Protein AF-A0A954F6V6-F1 (afdb_monomer)

Mean predicted aligned error: 9.0 Å

Solvent-accessible surface area (backbone atoms only — not comparable to full-atom values): 14118 Å² total; per-residue (Å²): 134,84,83,88,76,77,70,72,53,68,58,58,51,49,53,52,51,51,50,52,52,50,47,54,52,52,49,25,56,48,43,37,49,52,52,54,49,50,52,52,50,49,34,66,72,67,71,42,60,64,62,52,41,53,52,45,53,65,73,31,50,98,48,24,81,58,56,56,74,49,42,70,15,41,53,59,52,40,53,49,50,57,48,44,72,79,30,61,69,61,39,54,52,51,53,51,50,54,50,50,51,52,51,52,50,51,52,51,52,50,52,52,49,51,51,51,52,52,51,50,64,54,49,50,50,53,56,52,52,51,51,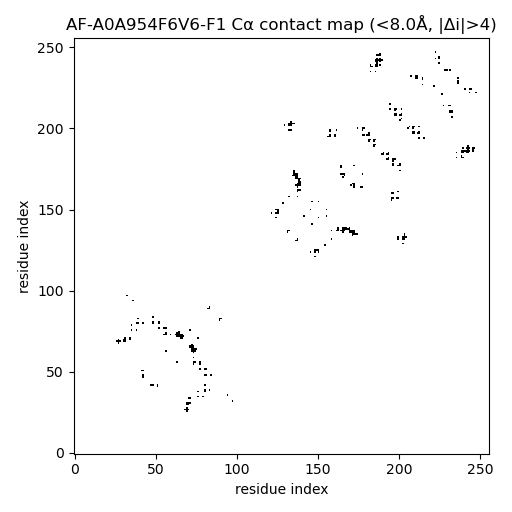28,54,37,64,28,41,28,50,72,74,74,51,70,74,72,58,70,52,73,54,53,70,70,57,55,54,46,48,60,57,44,38,78,69,33,34,92,86,37,47,64,44,60,66,68,59,51,51,49,52,27,45,52,24,23,40,70,47,38,57,72,60,23,51,49,38,32,50,49,38,33,55,47,70,40,85,62,22,59,60,43,45,54,60,65,69,75,51,84,85,61,90,54,86,70,76,71,56,82,80,43,52,74,90,53,40,62,33,42,51,49,1,52,53,49,53,50,52,52,52,59,56,74,74,107

pLDDT: mean 87.16, std 12.39, range [38.69, 97.75]

Foldseek 3Di:
DDDDPPDPVVVVVVVVVVVVVCCLQVQLVVLALVVLVVLLVVCVVVVDLPVSLVVLCVVLDPVQCPADSRYHRSVVSSVSSVCVVPDVVVVVVSVVVNVVVVVVVVVVVVVVVVVVVVVCVLCVLVVVLLVCLLQQQQALDPDVVSVPSPDDPLSVVLNVLSSVQHDNVSDHRDLVSLVVQLLVCLLQLVLVSNLSSLVSCVSNVHPQSVVQNVLSPPDPDDLPLPPRLVSHDPSRSVSNSNNSVVVVVVVVVVVD

Secondary structure (DSSP, 8-state):
-------SHHHHHHHHHHHHHHHHHHHHHHHHHHHHHHHHHHHHHHS-HHHHHHHHHHHHGGGTT---SSS--HHHHHHHHHHHHH-HHHHHHHHHHHHHHHHHHHHHHHHHHHHHHHHHHHHHHHHHHHHHHHHT---TT--HHHHTTT--HHHHHHHHHHHTT--TT-PPPPHHHHHHHHHHHHHHT-HHHHHHHHHHHHHTT-TTHHHHHHHHHH----S-TTSSGGGS-HHHHHHHHHHHHHHHHHHHHHT-

Radius of gyration: 33.57 Å; Cα contacts (8 Å, |Δi|>4): 205; chains: 1; bounding box: 63×39×101 Å

Sequence (256 aa):
AGVLFPHSDWGAMAVVGIALVLWYVCFGWMSRRFELEADLYSMQLTGDPEALIQALERVGGGARDQGGWRHFSTARRVQFLHRAAFDEVFRLRFLRRIRSLGKAGLVLGGVVLVVSIVSMARHFGEDRLHARLTLGTYAPAWGQSDTDLGTEPEFASLLELASQIANPDGSRVPLERVESALQDALTQGDFDLAVGWAQLLSKREQPDADRLLEQMRIGPWPLDLNAGLEDWPIPWRGYALEGLEALRRDREAQAR

Nearest PDB structures (foldseek):
  8j2w-assembly1_B  TM=4.450E-01  e=5.635E+00  Saccharothrix syringae
  8j2w-assembly1_A  TM=4.442E-01  e=8.192E+00  Saccharothrix syringae

Structure (mmCIF, N/CA/C/O backbone):
data_AF-A0A954F6V6-F1
#
_entry.id   AF-A0A954F6V6-F1
#
loop_
_atom_site.group_PDB
_atom_site.id
_atom_site.type_symbol
_atom_site.label_atom_id
_atom_site.label_alt_id
_atom_site.label_comp_id
_atom_site.label_asym_id
_atom_site.label_entity_id
_atom_site.label_seq_id
_atom_site.pdbx_PDB_ins_code
_atom_site.Cartn_x
_atom_site.Cartn_y
_atom_site.Cartn_z
_atom_site.occupancy
_atom_site.B_iso_or_equiv
_atom_site.auth_seq_id
_atom_site.auth_comp_id
_atom_site.auth_asym_id
_atom_site.auth_atom_id
_atom_site.pdbx_PDB_model_num
ATOM 1 N N . ALA A 1 1 ? -6.652 13.370 -32.935 1.00 49.31 1 ALA A N 1
ATOM 2 C CA . ALA A 1 1 ? -7.854 13.065 -32.131 1.00 49.31 1 ALA A CA 1
ATOM 3 C C . ALA A 1 1 ? -7.910 11.557 -31.944 1.00 49.31 1 ALA A C 1
ATOM 5 O O . ALA A 1 1 ? -7.792 10.850 -32.935 1.00 49.31 1 ALA A O 1
ATOM 6 N N . GLY A 1 2 ? -8.025 11.093 -30.698 1.00 44.88 2 GLY A N 1
ATOM 7 C CA . GLY A 1 2 ? -7.678 9.725 -30.285 1.00 44.88 2 GLY A CA 1
ATOM 8 C C . GLY A 1 2 ? -6.247 9.735 -29.740 1.00 44.88 2 GLY A C 1
ATOM 9 O O . GLY A 1 2 ? -5.365 10.244 -30.415 1.00 44.88 2 GLY A O 1
ATOM 10 N N . VAL A 1 3 ? -5.960 9.315 -28.511 1.00 38.69 3 VAL A N 1
ATOM 11 C CA . VAL A 1 3 ? -6.592 8.248 -27.736 1.00 38.69 3 VAL A CA 1
ATOM 12 C C . VAL A 1 3 ? -6.602 8.629 -26.245 1.00 38.69 3 VAL A C 1
ATOM 14 O O . VAL A 1 3 ? -5.573 8.630 -25.584 1.00 38.69 3 VAL A O 1
ATOM 17 N N . LEU A 1 4 ? -7.781 8.962 -25.715 1.00 40.31 4 LEU A N 1
ATOM 18 C CA . LEU A 1 4 ? -8.071 8.939 -24.280 1.00 40.31 4 LEU A CA 1
ATOM 19 C C . LEU A 1 4 ? -8.692 7.568 -23.998 1.00 40.31 4 LEU A C 1
ATOM 21 O O . LEU A 1 4 ? -9.911 7.424 -24.054 1.00 40.31 4 LEU A O 1
ATOM 25 N N . PHE A 1 5 ? -7.871 6.546 -23.764 1.00 43.41 5 PHE A N 1
ATOM 26 C CA . PHE A 1 5 ? -8.338 5.370 -23.034 1.00 43.41 5 PHE A CA 1
ATOM 27 C C . PHE A 1 5 ? -8.139 5.687 -21.549 1.00 43.41 5 PHE A C 1
ATOM 29 O O . PHE A 1 5 ? -7.007 5.600 -21.079 1.00 43.41 5 PHE A O 1
ATOM 36 N N . PRO A 1 6 ? -9.172 6.096 -20.787 1.00 50.16 6 PRO A N 1
ATOM 37 C CA . PRO A 1 6 ? -9.054 6.064 -19.342 1.00 50.16 6 PRO A CA 1
ATOM 38 C C . PRO A 1 6 ? -8.885 4.591 -18.965 1.00 50.16 6 PRO A C 1
ATOM 40 O O . PRO A 1 6 ? -9.803 3.786 -19.145 1.00 50.16 6 PRO A O 1
ATOM 43 N N . HIS A 1 7 ? -7.699 4.219 -18.483 1.00 59.84 7 HIS A N 1
ATOM 44 C CA . HIS A 1 7 ? -7.541 2.988 -17.721 1.00 59.84 7 HIS A CA 1
ATOM 45 C C . HIS A 1 7 ? -8.629 2.965 -16.638 1.00 59.84 7 HIS A C 1
ATOM 47 O O . HIS A 1 7 ? -9.102 4.009 -16.195 1.00 59.84 7 HIS A O 1
ATOM 53 N N . SER A 1 8 ? -9.137 1.781 -16.313 1.00 62.66 8 SER A N 1
ATOM 54 C CA . SER A 1 8 ? -10.364 1.561 -15.543 1.00 62.66 8 SER A CA 1
ATOM 55 C C . SER A 1 8 ? -10.256 1.982 -14.066 1.00 62.66 8 SER A C 1
ATOM 57 O O . SER A 1 8 ? -10.424 1.164 -13.161 1.00 62.66 8 SER A O 1
ATOM 59 N N . ASP A 1 9 ? -10.041 3.272 -13.814 1.00 67.75 9 ASP A N 1
ATOM 60 C CA . ASP A 1 9 ? -9.945 3.900 -12.497 1.00 67.75 9 ASP A CA 1
ATOM 61 C C . ASP A 1 9 ? -11.257 3.776 -11.727 1.00 67.75 9 ASP A C 1
ATOM 63 O O . ASP A 1 9 ? -11.267 3.754 -10.502 1.00 67.75 9 ASP A O 1
ATOM 67 N N . TRP A 1 10 ? -12.380 3.595 -12.425 1.00 81.75 10 TRP A N 1
ATOM 68 C CA . TRP A 1 10 ? -13.680 3.322 -11.815 1.00 81.75 10 TRP A CA 1
ATOM 69 C C . TRP A 1 10 ? -13.663 2.078 -10.923 1.00 81.75 10 TRP A C 1
ATOM 71 O O . TRP A 1 10 ? -14.295 2.079 -9.869 1.00 81.75 10 TRP A O 1
ATOM 81 N N . GLY A 1 11 ? -12.919 1.037 -11.312 1.00 84.44 11 GLY A N 1
ATOM 82 C CA . GLY A 1 11 ? -12.768 -0.174 -10.508 1.00 84.44 11 GLY A CA 1
ATOM 83 C C . GLY A 1 11 ? -11.980 0.095 -9.227 1.00 84.44 11 GLY A C 1
ATOM 84 O O . GLY A 1 11 ? -12.443 -0.234 -8.136 1.00 84.44 11 GLY A O 1
ATOM 85 N N . ALA A 1 12 ? -10.830 0.765 -9.346 1.00 82.31 12 ALA A N 1
ATOM 86 C CA . ALA A 1 12 ? -10.007 1.152 -8.201 1.00 82.31 12 ALA A CA 1
ATOM 87 C C . ALA A 1 12 ? -10.765 2.096 -7.251 1.00 82.31 12 ALA A C 1
ATOM 89 O O . ALA A 1 12 ? -10.803 1.872 -6.042 1.00 82.31 12 ALA A O 1
ATOM 90 N N . MET A 1 13 ? -11.456 3.097 -7.799 1.00 88.06 13 MET A N 1
ATOM 91 C CA . MET A 1 13 ? -12.285 4.035 -7.044 1.00 88.06 13 MET A CA 1
ATOM 92 C C . MET A 1 13 ? -13.457 3.339 -6.349 1.00 88.06 13 MET A C 1
ATOM 94 O O . MET A 1 13 ? -13.758 3.661 -5.200 1.00 88.06 13 MET A O 1
ATOM 98 N N . ALA A 1 14 ? -14.094 2.357 -6.994 1.00 91.44 14 ALA A N 1
ATOM 99 C CA . ALA A 1 14 ? -15.143 1.559 -6.366 1.00 91.44 14 ALA A CA 1
ATOM 100 C C . ALA A 1 14 ? -14.597 0.736 -5.191 1.00 91.44 14 ALA A C 1
ATOM 102 O O . ALA A 1 14 ? -15.202 0.730 -4.119 1.00 91.44 14 ALA A O 1
ATOM 103 N N . VAL A 1 15 ? -13.435 0.095 -5.352 1.00 91.12 15 VAL A N 1
ATOM 104 C CA . VAL A 1 15 ? -12.776 -0.663 -4.276 1.00 91.12 15 VAL A CA 1
ATOM 105 C C . VAL A 1 15 ? -12.429 0.247 -3.097 1.00 91.12 15 VAL A C 1
ATOM 107 O O . VAL A 1 15 ? -12.763 -0.080 -1.957 1.00 91.12 15 VAL A O 1
ATOM 110 N N . VAL A 1 16 ? -11.829 1.413 -3.356 1.00 93.56 16 VAL A N 1
ATOM 111 C CA . VAL A 1 16 ? -11.509 2.403 -2.315 1.00 93.56 16 VAL A CA 1
ATOM 112 C C . VAL A 1 16 ? -12.780 2.903 -1.629 1.00 93.56 16 VAL A C 1
ATOM 114 O O . VAL A 1 16 ? -12.840 2.950 -0.401 1.00 93.56 16 VAL A O 1
ATOM 117 N N . GLY A 1 17 ? -13.827 3.220 -2.393 1.00 96.38 17 GLY A N 1
ATOM 118 C CA . GLY A 1 17 ? -15.114 3.653 -1.853 1.00 96.38 17 GLY A CA 1
ATOM 119 C C . GLY A 1 17 ? -15.747 2.604 -0.937 1.00 96.38 17 GLY A C 1
ATOM 120 O O . GLY A 1 17 ? -16.159 2.922 0.180 1.00 96.38 17 GLY A O 1
ATOM 121 N N . ILE A 1 18 ? -15.761 1.337 -1.361 1.00 95.88 18 ILE A N 1
ATOM 122 C CA . ILE A 1 18 ? -16.249 0.215 -0.548 1.00 95.88 18 ILE A CA 1
ATOM 123 C C . ILE A 1 18 ? -15.413 0.079 0.727 1.00 95.88 18 ILE A C 1
ATOM 125 O O . ILE A 1 18 ? -15.978 -0.047 1.815 1.00 95.88 18 ILE A O 1
ATOM 129 N N . ALA A 1 19 ? -14.085 0.152 0.624 1.00 93.62 19 ALA A N 1
ATOM 130 C CA . ALA A 1 19 ? -13.194 0.070 1.776 1.00 93.62 19 ALA A CA 1
ATOM 131 C C . ALA A 1 19 ? -13.454 1.197 2.789 1.00 93.62 19 ALA A C 1
ATOM 133 O O . ALA A 1 19 ? -13.521 0.931 3.989 1.00 93.62 19 ALA A O 1
ATOM 134 N N . LEU A 1 20 ? -13.673 2.433 2.329 1.00 96.88 20 LEU A N 1
ATOM 135 C CA . LEU A 1 20 ? -13.999 3.572 3.193 1.00 96.88 20 LEU A CA 1
ATOM 136 C C . LEU A 1 20 ? -15.353 3.405 3.889 1.00 96.88 20 LEU A C 1
ATOM 138 O O . LEU A 1 20 ? -15.464 3.688 5.082 1.00 96.88 20 LEU A O 1
ATOM 142 N N . VAL A 1 21 ? -16.372 2.911 3.180 1.00 97.12 21 VAL A N 1
ATOM 143 C CA . VAL A 1 21 ? -17.692 2.633 3.770 1.00 97.12 21 VAL A CA 1
ATOM 144 C C . VAL A 1 21 ? -17.592 1.529 4.819 1.00 97.12 21 VAL A C 1
ATOM 146 O O . VAL A 1 21 ? -18.100 1.691 5.932 1.00 97.12 21 VAL A O 1
ATOM 149 N N . LEU A 1 22 ? -16.906 0.427 4.502 1.00 94.25 22 LEU A N 1
ATOM 150 C CA . LEU A 1 22 ? -16.671 -0.664 5.447 1.00 94.25 22 LEU A CA 1
ATOM 151 C C . LEU A 1 22 ? -15.909 -0.166 6.672 1.00 94.25 22 LEU A C 1
ATOM 153 O O . LEU A 1 22 ? -16.340 -0.415 7.796 1.00 94.25 22 LEU A O 1
ATOM 157 N N . TRP A 1 23 ? -14.836 0.600 6.472 1.00 94.31 23 TRP A N 1
ATOM 158 C CA . TRP A 1 23 ? -14.089 1.217 7.561 1.00 94.31 23 TRP A CA 1
ATOM 159 C C . TRP A 1 23 ? -14.993 2.103 8.422 1.00 94.31 23 TRP A C 1
ATOM 161 O O . TRP A 1 23 ? -15.033 1.921 9.637 1.00 94.31 23 TRP A O 1
ATOM 171 N N . TYR A 1 24 ? -15.782 2.995 7.819 1.00 95.31 24 TYR A N 1
ATOM 172 C CA . TYR A 1 24 ? -16.671 3.903 8.544 1.00 95.31 24 TYR A CA 1
ATOM 173 C C . TYR A 1 24 ? -17.708 3.139 9.387 1.00 95.31 24 TYR A C 1
ATOM 175 O O . TYR A 1 24 ? -17.923 3.426 10.569 1.00 95.31 24 TYR A O 1
ATOM 183 N N . VAL A 1 25 ? -18.341 2.116 8.815 1.00 95.12 25 VAL A N 1
ATOM 184 C CA . VAL A 1 25 ? -19.355 1.323 9.520 1.00 95.12 25 VAL A CA 1
ATOM 185 C C . VAL A 1 25 ? -18.721 0.468 10.620 1.00 95.12 25 VAL A C 1
ATOM 187 O O . VAL A 1 25 ? -19.171 0.520 11.770 1.00 95.12 25 VAL A O 1
ATOM 190 N N . CYS A 1 26 ? -17.663 -0.285 10.302 1.00 92.56 26 CYS A N 1
ATOM 191 C CA . CYS A 1 26 ? -16.975 -1.161 11.250 1.00 92.56 26 CYS A CA 1
ATOM 192 C C . CYS A 1 26 ? -16.368 -0.368 12.407 1.00 92.56 26 CYS A C 1
ATOM 194 O O . CYS A 1 26 ? -16.535 -0.755 13.565 1.00 92.56 26 CYS A O 1
ATOM 196 N N . PHE A 1 27 ? -15.724 0.763 12.115 1.00 94.06 27 PHE A N 1
ATOM 197 C CA . PHE A 1 27 ? -15.097 1.606 13.122 1.00 94.06 27 PHE A CA 1
ATOM 198 C C . PHE A 1 27 ? -16.137 2.179 14.093 1.00 94.06 27 PHE A C 1
ATOM 200 O O . PHE A 1 27 ? -16.012 2.012 15.308 1.00 94.06 27 PHE A O 1
ATOM 207 N N . GLY A 1 28 ? -17.199 2.812 13.581 1.00 94.06 28 GLY A N 1
ATOM 208 C CA . GLY A 1 28 ? -18.244 3.386 14.435 1.00 94.06 28 GLY A CA 1
ATOM 209 C C . GLY A 1 28 ? -18.968 2.322 15.265 1.00 94.06 28 GLY A C 1
ATOM 210 O O . GLY A 1 28 ? -19.307 2.536 16.430 1.00 94.06 28 GLY A O 1
ATOM 211 N N . TRP A 1 29 ? -19.195 1.138 14.693 1.00 94.38 29 TRP A N 1
ATOM 212 C CA . TRP A 1 29 ? -19.763 0.010 15.426 1.00 94.38 29 TRP A CA 1
ATOM 213 C C . TRP A 1 29 ? -18.836 -0.501 16.538 1.00 94.38 29 TRP A C 1
ATOM 215 O O . TRP A 1 29 ? -19.304 -0.681 17.663 1.00 94.38 29 TRP A O 1
ATOM 225 N N . MET A 1 30 ? -17.543 -0.685 16.255 1.00 93.88 30 MET A N 1
ATOM 226 C CA . MET A 1 30 ? -16.567 -1.204 17.219 1.00 93.88 30 MET A CA 1
ATOM 227 C C . MET A 1 30 ? -16.302 -0.210 18.355 1.00 93.88 30 MET A C 1
ATOM 229 O O . MET A 1 30 ? -16.360 -0.590 19.521 1.00 93.88 30 MET A O 1
ATOM 233 N N . SER A 1 31 ? -16.109 1.072 18.027 1.00 94.69 31 SER A N 1
ATOM 234 C CA . SER A 1 31 ? -15.881 2.157 18.996 1.00 94.69 31 SER A CA 1
ATOM 235 C C . SER A 1 31 ? -16.958 2.183 20.082 1.00 94.69 31 SER A C 1
ATOM 237 O O . SER A 1 31 ? -16.667 2.168 21.274 1.00 94.69 31 SER A O 1
ATOM 239 N N . ARG A 1 32 ? -18.225 2.100 19.669 1.00 95.50 32 ARG A N 1
ATOM 240 C CA . ARG A 1 32 ? -19.373 2.052 20.581 1.00 95.50 32 ARG A CA 1
ATOM 241 C C . ARG A 1 32 ? -19.397 0.807 21.469 1.00 95.50 32 ARG A C 1
ATOM 243 O O . ARG A 1 32 ? -19.928 0.843 22.573 1.00 95.50 32 ARG A O 1
ATOM 250 N N . ARG A 1 33 ? -18.856 -0.323 21.007 1.00 95.06 33 ARG A N 1
ATOM 251 C CA . ARG A 1 33 ? -18.755 -1.539 21.826 1.00 95.06 33 ARG A CA 1
ATOM 252 C C . ARG A 1 33 ? -17.611 -1.482 22.823 1.00 95.06 33 ARG A C 1
ATOM 254 O O . ARG A 1 33 ? -17.818 -1.941 23.941 1.00 95.06 33 ARG A O 1
ATOM 261 N N . PHE A 1 34 ? -16.484 -0.881 22.454 1.00 95.06 34 PHE A N 1
ATOM 262 C CA . PHE A 1 34 ? -15.396 -0.610 23.391 1.00 95.06 34 PHE A CA 1
ATOM 263 C C . PHE A 1 34 ? -15.813 0.373 24.481 1.00 95.06 34 PHE A C 1
ATOM 265 O O . PHE A 1 34 ? -15.457 0.174 25.633 1.00 95.06 34 PHE A O 1
ATOM 272 N N . GLU A 1 35 ? -16.640 1.367 24.154 1.00 95.94 35 GLU A N 1
ATOM 273 C CA . GLU A 1 35 ? -17.221 2.268 25.152 1.00 95.94 35 GLU A CA 1
ATOM 274 C C . GLU A 1 35 ? -18.047 1.503 26.203 1.00 95.94 35 GLU A C 1
ATOM 276 O O . GLU A 1 35 ? -17.801 1.640 27.398 1.00 95.94 35 GLU A O 1
ATOM 281 N N . LEU A 1 36 ? -18.951 0.613 25.772 1.00 96.56 36 LEU A N 1
ATOM 282 C CA . LEU A 1 36 ? -19.738 -0.214 26.700 1.00 96.56 36 LEU A CA 1
ATOM 283 C C . LEU A 1 36 ? -18.892 -1.241 27.470 1.00 96.56 36 LEU A C 1
ATOM 285 O O . LEU A 1 36 ? -19.211 -1.575 28.609 1.00 96.56 36 LEU A O 1
ATOM 289 N N . GLU A 1 37 ? -17.839 -1.784 26.857 1.00 96.62 37 GLU A N 1
ATOM 290 C CA . GLU A 1 37 ? -16.905 -2.690 27.532 1.00 96.62 37 GLU A CA 1
ATOM 291 C C . GLU A 1 37 ? -16.099 -1.962 28.615 1.00 96.62 37 GLU A C 1
ATOM 293 O O . GLU A 1 37 ? -15.949 -2.495 29.713 1.00 96.62 37 GLU A O 1
ATOM 298 N N . ALA A 1 38 ? -15.653 -0.734 28.343 1.00 95.69 38 ALA A N 1
ATOM 299 C CA . ALA A 1 38 ? -14.955 0.107 29.308 1.00 95.69 38 ALA A CA 1
ATOM 300 C C . ALA A 1 38 ? -15.866 0.509 30.479 1.00 95.69 38 ALA A C 1
ATOM 302 O O . ALA A 1 38 ? -15.447 0.435 31.636 1.00 95.69 38 ALA A O 1
ATOM 303 N N . ASP A 1 39 ? -17.126 0.856 30.204 1.00 96.56 39 ASP A N 1
ATOM 304 C CA . ASP A 1 39 ? -18.137 1.120 31.236 1.00 96.56 39 ASP A CA 1
ATOM 305 C C . ASP A 1 39 ? -18.344 -0.102 32.131 1.00 96.56 39 ASP A C 1
ATOM 307 O O . ASP A 1 39 ? -18.332 -0.006 33.359 1.00 96.56 39 ASP A O 1
ATOM 311 N N . LEU A 1 40 ? -18.481 -1.278 31.515 1.00 96.19 40 LEU A N 1
ATOM 312 C CA . LEU A 1 40 ? -18.672 -2.523 32.242 1.00 96.19 40 LEU A CA 1
ATOM 313 C C . LEU A 1 40 ? -17.452 -2.887 33.096 1.00 96.19 40 LEU A C 1
ATOM 315 O O . LEU A 1 40 ? -17.615 -3.358 34.221 1.00 96.19 40 LEU A O 1
ATOM 319 N N . TYR A 1 41 ? -16.246 -2.673 32.571 1.00 95.62 41 TYR A N 1
ATOM 320 C CA . TYR A 1 41 ? -15.003 -2.869 33.312 1.00 95.62 41 TYR A CA 1
ATOM 321 C C . TYR A 1 41 ? -14.913 -1.913 34.508 1.00 95.62 41 TYR A C 1
ATOM 323 O O . TYR A 1 41 ? -14.587 -2.338 35.612 1.00 95.62 41 TYR A O 1
ATOM 331 N N . SER A 1 42 ? -15.288 -0.646 34.315 1.00 95.44 42 SER A N 1
ATOM 332 C CA . SER A 1 42 ? -15.301 0.371 35.372 1.00 95.44 42 SER A CA 1
ATOM 333 C C . SER A 1 42 ? -16.279 0.002 36.486 1.00 95.44 42 SER A C 1
ATOM 335 O O . SER A 1 42 ? -15.911 0.032 37.654 1.00 95.44 42 SER A O 1
ATOM 337 N N . MET A 1 43 ? -17.486 -0.446 36.126 1.00 95.00 43 MET A N 1
ATOM 338 C CA . MET A 1 43 ? -18.495 -0.930 37.075 1.00 95.00 43 MET A CA 1
ATOM 339 C C . MET A 1 43 ? -17.999 -2.131 37.894 1.00 95.00 43 MET A C 1
ATOM 341 O O . MET A 1 43 ? -18.265 -2.223 39.089 1.00 95.00 43 MET A O 1
ATOM 345 N N . GLN A 1 44 ? -17.282 -3.065 37.259 1.00 92.81 44 GLN A N 1
ATOM 346 C CA . GLN A 1 44 ? -16.698 -4.223 37.947 1.00 92.81 44 GLN A CA 1
ATOM 347 C C . GLN A 1 44 ? -15.561 -3.825 38.888 1.00 92.81 44 GLN A C 1
ATOM 349 O O . GLN A 1 44 ? -15.407 -4.437 39.940 1.00 92.81 44 GLN A O 1
ATOM 354 N N . LEU A 1 45 ? -14.778 -2.815 38.509 1.00 95.25 45 LEU A N 1
ATOM 355 C CA . LEU A 1 45 ? -13.652 -2.330 39.296 1.00 95.25 45 LEU A CA 1
ATOM 356 C C . LEU A 1 45 ? -14.106 -1.537 40.528 1.00 95.25 45 LEU A C 1
ATOM 358 O O . LEU A 1 45 ? -13.518 -1.693 41.594 1.00 95.25 45 LEU A O 1
ATOM 362 N N . THR A 1 46 ? -15.135 -0.694 40.394 1.00 93.81 46 THR A N 1
ATOM 363 C CA . THR A 1 46 ? -15.648 0.121 41.507 1.00 93.81 46 THR A CA 1
ATOM 364 C C . THR A 1 46 ? -16.571 -0.659 42.434 1.00 93.81 46 THR A C 1
ATOM 366 O O . THR A 1 46 ? -16.666 -0.324 43.610 1.00 93.81 46 THR A O 1
ATOM 369 N N . GLY A 1 47 ? -17.279 -1.669 41.919 1.00 92.44 47 GLY A N 1
ATOM 370 C CA . GLY A 1 47 ? -18.279 -2.421 42.681 1.00 92.44 47 GLY A CA 1
ATOM 371 C C . GLY A 1 47 ? -19.546 -1.623 43.019 1.00 92.44 47 GLY A C 1
ATOM 372 O O . GLY A 1 47 ? -20.445 -2.168 43.653 1.00 92.44 47 GLY A O 1
ATOM 373 N N . ASP A 1 48 ? -19.638 -0.368 42.573 1.00 93.62 48 ASP A N 1
ATOM 374 C CA . ASP A 1 48 ? -20.776 0.524 42.788 1.00 93.62 48 ASP A CA 1
ATOM 375 C C . ASP A 1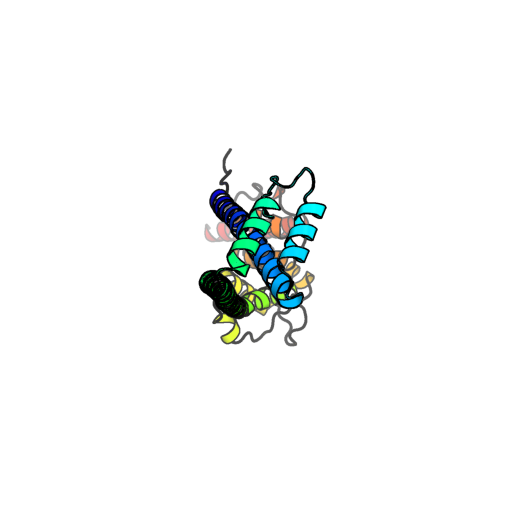 48 ? -21.309 1.029 41.431 1.00 93.62 48 ASP A C 1
ATOM 377 O O . ASP A 1 48 ? -20.760 1.979 40.852 1.00 93.62 48 ASP A O 1
ATOM 381 N N . PRO A 1 49 ? -22.344 0.372 40.872 1.00 93.06 49 PRO A N 1
ATOM 382 C CA . PRO A 1 49 ? -22.938 0.771 39.602 1.00 93.06 49 PRO A CA 1
ATOM 383 C C . PRO A 1 49 ? -23.669 2.116 39.687 1.00 93.06 49 PRO A C 1
ATOM 385 O O . PRO A 1 49 ? -23.693 2.845 38.695 1.00 93.06 49 PRO A O 1
ATOM 388 N N . GLU A 1 50 ? -24.226 2.473 40.848 1.00 94.94 50 GLU A N 1
ATOM 389 C CA . GLU A 1 50 ? -24.987 3.713 41.021 1.00 94.94 50 GLU A CA 1
ATOM 390 C C . GLU A 1 50 ? -24.066 4.931 41.010 1.00 94.94 50 GLU A C 1
ATOM 392 O O . GLU A 1 50 ? -24.355 5.916 40.328 1.00 94.94 50 GLU A O 1
ATOM 397 N N . ALA A 1 51 ? -22.910 4.850 41.677 1.00 93.94 51 ALA A N 1
ATOM 398 C CA . ALA A 1 51 ? -21.903 5.907 41.615 1.00 93.94 51 ALA A CA 1
ATOM 399 C C . ALA A 1 51 ? -21.413 6.158 40.176 1.00 93.94 51 ALA A C 1
ATOM 401 O O . ALA A 1 51 ? -21.281 7.312 39.756 1.00 93.94 51 ALA A O 1
ATOM 402 N N . LEU A 1 52 ? -21.190 5.095 39.390 1.00 94.25 52 LEU A N 1
ATOM 403 C CA . LEU A 1 52 ? -20.775 5.219 37.989 1.00 94.25 52 LEU A CA 1
ATOM 404 C C . LEU A 1 52 ? -21.877 5.832 37.113 1.00 94.25 52 LEU A C 1
ATOM 406 O O . LEU A 1 52 ? -21.594 6.704 36.289 1.00 94.25 52 LEU A O 1
ATOM 410 N N . ILE A 1 53 ? -23.129 5.408 37.298 1.00 94.94 53 ILE A N 1
ATOM 411 C CA . ILE A 1 53 ? -24.281 5.971 36.586 1.00 94.94 53 ILE A CA 1
ATOM 412 C C . ILE A 1 53 ? -24.427 7.461 36.909 1.00 94.94 53 ILE A C 1
ATOM 414 O O . ILE A 1 53 ? -24.512 8.271 35.988 1.00 94.94 53 ILE A O 1
ATOM 418 N N . GLN A 1 54 ? -24.381 7.850 38.185 1.00 94.25 54 GLN A N 1
ATOM 419 C CA . GLN A 1 54 ? -24.472 9.256 38.593 1.00 94.25 54 GLN A CA 1
ATOM 420 C C . GLN A 1 54 ? -23.333 10.102 38.016 1.00 94.25 54 GLN A C 1
ATOM 422 O O . GLN A 1 54 ? -23.566 11.226 37.565 1.00 94.25 54 GLN A O 1
ATOM 427 N N . ALA A 1 55 ? -22.110 9.567 37.986 1.00 93.88 55 ALA A N 1
ATOM 428 C CA . ALA A 1 55 ? -20.976 10.237 37.361 1.00 93.88 55 ALA A CA 1
ATOM 429 C C . ALA A 1 55 ? -21.205 10.453 35.855 1.00 93.88 55 ALA A C 1
ATOM 431 O O . ALA A 1 55 ? -21.010 11.565 35.360 1.00 93.88 55 ALA A O 1
ATOM 432 N N . LEU A 1 56 ? -21.675 9.427 35.135 1.00 93.00 56 LEU A N 1
ATOM 433 C CA . LEU A 1 56 ? -21.997 9.527 33.709 1.00 93.00 56 LEU A CA 1
ATOM 434 C C . LEU A 1 56 ? -23.105 10.547 33.442 1.00 93.00 56 LEU A C 1
ATOM 436 O O . LEU A 1 56 ? -22.957 11.375 32.547 1.00 93.00 56 LEU A O 1
ATOM 440 N N . GLU A 1 57 ? -24.178 10.533 34.231 1.00 93.44 57 GLU A N 1
ATOM 441 C CA . GLU A 1 57 ? -25.274 11.504 34.135 1.00 93.44 57 GLU A CA 1
ATOM 442 C C . GLU A 1 57 ? -24.786 12.938 34.353 1.00 93.44 57 GLU A C 1
ATOM 444 O O . GLU A 1 57 ? -25.144 13.850 33.605 1.00 93.44 57 GLU A O 1
ATOM 449 N N . ARG A 1 58 ? -23.907 13.140 35.341 1.00 93.12 58 ARG A N 1
ATOM 450 C CA . ARG A 1 58 ? -23.348 14.458 35.650 1.00 93.12 58 ARG A CA 1
ATOM 451 C C . ARG A 1 58 ? -22.443 14.984 34.537 1.00 93.12 58 ARG A C 1
ATOM 453 O O . ARG A 1 58 ? -22.481 16.178 34.258 1.00 93.12 58 ARG A O 1
ATOM 460 N N . VAL A 1 59 ? -21.660 14.113 33.899 1.00 89.38 59 VAL A N 1
ATOM 461 C CA . VAL A 1 59 ? -20.805 14.476 32.754 1.00 89.38 59 VAL A CA 1
ATOM 462 C C . VAL A 1 59 ? -21.627 14.677 31.477 1.00 89.38 59 VAL A C 1
ATOM 464 O O . VAL A 1 59 ? -21.330 15.578 30.699 1.00 89.38 59 VAL A O 1
ATOM 467 N N . GLY A 1 60 ? -22.672 13.873 31.260 1.00 86.38 60 GLY A N 1
ATOM 468 C CA . GLY A 1 60 ? -23.562 14.001 30.103 1.00 86.38 60 GLY A CA 1
ATOM 469 C C . GLY A 1 60 ? -24.391 15.286 30.117 1.00 86.38 60 GLY A C 1
ATOM 470 O O . GLY A 1 60 ? -24.621 15.878 29.061 1.00 86.38 60 GLY A O 1
ATOM 471 N N . GLY A 1 61 ? -24.810 15.738 31.304 1.00 86.50 61 GLY A N 1
ATOM 472 C CA . GLY A 1 61 ? -25.493 17.016 31.501 1.00 86.50 61 GLY A CA 1
ATOM 473 C C . GLY A 1 61 ? -26.642 17.249 30.511 1.00 86.50 61 GLY A C 1
ATOM 474 O O . GLY A 1 61 ? -27.444 16.358 30.238 1.00 86.50 61 GLY A O 1
ATOM 475 N N . GLY A 1 62 ? -26.703 18.450 29.927 1.00 82.12 62 GLY A N 1
ATOM 476 C CA . GLY A 1 62 ? -27.724 18.822 28.935 1.00 82.12 62 GLY A CA 1
ATOM 477 C C . GLY A 1 62 ? -27.605 18.118 27.573 1.00 82.12 62 GLY A C 1
ATOM 478 O O . GLY A 1 62 ? -28.512 18.226 26.753 1.00 82.12 62 GLY A O 1
ATOM 479 N N . ALA A 1 63 ? -26.516 17.384 27.322 1.00 86.00 63 ALA A N 1
ATOM 480 C CA . ALA A 1 63 ? -26.291 16.618 26.095 1.00 86.00 63 ALA A CA 1
ATOM 481 C C . ALA A 1 63 ? -26.537 15.110 26.285 1.00 86.00 63 ALA A C 1
ATOM 483 O O . ALA A 1 63 ? -26.142 14.306 25.445 1.00 86.00 63 ALA A O 1
ATOM 484 N N . ARG A 1 64 ? -27.211 14.716 27.372 1.00 88.50 64 ARG A N 1
ATOM 485 C CA . ARG A 1 64 ? -27.442 13.320 27.772 1.00 88.50 64 ARG A CA 1
ATOM 486 C C . ARG A 1 64 ? -27.945 12.406 26.649 1.00 88.50 64 ARG A C 1
ATOM 488 O O . ARG A 1 64 ? -27.528 11.248 26.576 1.00 88.50 64 ARG A O 1
ATOM 495 N N . ASP A 1 65 ? -28.835 12.906 25.797 1.00 91.25 65 ASP A N 1
ATOM 496 C CA . ASP A 1 65 ? -29.447 12.129 24.713 1.00 91.25 65 ASP A CA 1
ATOM 497 C C . ASP A 1 65 ? -28.699 12.248 23.378 1.00 91.25 65 ASP A C 1
ATOM 499 O O . ASP A 1 65 ? -29.011 11.536 22.421 1.00 91.25 65 ASP A O 1
ATOM 503 N N . GLN A 1 66 ? -27.670 13.094 23.308 1.00 89.50 66 GLN A N 1
ATOM 504 C CA . GLN A 1 66 ? -26.893 13.310 22.095 1.00 89.50 66 GLN A CA 1
ATOM 505 C C . GLN A 1 66 ? -25.854 12.198 21.938 1.00 89.50 66 GLN A C 1
ATOM 507 O O . GLN A 1 66 ? -24.911 12.068 22.714 1.00 89.50 66 GLN A O 1
ATOM 512 N N . GLY A 1 67 ? -26.055 11.355 20.927 1.00 89.81 67 GLY A N 1
ATOM 513 C CA . GLY A 1 67 ? -25.082 10.359 20.486 1.00 89.81 67 GLY A CA 1
ATOM 514 C C . GLY A 1 67 ? -24.365 10.805 19.217 1.00 89.81 67 GLY A C 1
ATOM 515 O O . GLY A 1 67 ? -24.790 11.735 18.535 1.00 89.81 67 GLY A O 1
ATOM 516 N N . GLY A 1 68 ? -23.295 10.096 18.865 1.00 90.38 68 GLY A N 1
ATOM 517 C CA . GLY A 1 68 ? -22.550 10.331 17.634 1.00 90.38 68 GLY A CA 1
ATOM 518 C C . GLY A 1 68 ? -22.295 9.056 16.836 1.00 90.38 68 GLY A C 1
ATOM 519 O O . GLY A 1 68 ? -22.667 7.940 17.212 1.00 90.38 68 GLY A O 1
ATOM 520 N N . TRP A 1 69 ? -21.586 9.212 15.720 1.00 92.31 69 TRP A N 1
ATOM 521 C CA . TRP A 1 69 ? -21.154 8.076 14.904 1.00 92.31 69 TRP A CA 1
ATOM 522 C C . TRP A 1 69 ? -20.247 7.100 15.686 1.00 92.31 69 TRP A C 1
ATOM 524 O O . TRP A 1 69 ? -20.355 5.888 15.501 1.00 92.31 69 TRP A O 1
ATOM 534 N N . ARG A 1 70 ? -19.408 7.606 16.604 1.00 92.69 70 ARG A N 1
ATOM 535 C CA . ARG A 1 70 ? -18.420 6.812 17.369 1.00 92.69 70 ARG A CA 1
ATOM 536 C C . ARG A 1 70 ? -18.790 6.545 18.826 1.00 92.69 70 ARG A C 1
ATOM 538 O O . ARG A 1 70 ? -18.239 5.611 19.404 1.00 92.69 70 ARG A O 1
ATOM 545 N N . HIS A 1 71 ? -19.699 7.336 19.388 1.00 92.69 71 HIS A N 1
ATOM 546 C CA . HIS A 1 71 ? -20.036 7.313 20.810 1.00 92.69 71 HIS A CA 1
ATOM 547 C C . HIS A 1 71 ? -21.535 7.134 21.004 1.00 92.69 71 HIS A C 1
ATOM 549 O O . HIS A 1 71 ? -22.343 7.712 20.269 1.00 92.69 71 HIS A O 1
ATOM 555 N N . PHE A 1 72 ? -21.914 6.318 21.979 1.00 94.75 72 PHE A N 1
ATOM 556 C CA . PHE A 1 72 ? -23.291 6.270 22.439 1.00 94.75 72 PHE A CA 1
ATOM 557 C C . PHE A 1 72 ? -23.634 7.531 23.232 1.00 94.75 72 PHE A C 1
ATOM 559 O O . PHE A 1 72 ? -22.771 8.148 23.848 1.00 94.75 72 PHE A O 1
ATOM 566 N N . SER A 1 73 ? -24.916 7.894 23.237 1.00 95.25 73 SER A N 1
ATOM 567 C CA . SER A 1 73 ? -25.408 8.902 24.169 1.00 95.25 73 SER A CA 1
ATOM 568 C C . SER A 1 73 ? -25.266 8.403 25.608 1.00 95.25 73 SER A C 1
ATOM 570 O O . SER A 1 73 ? -25.356 7.195 25.874 1.00 95.25 73 SER A O 1
ATOM 572 N N . THR A 1 74 ? -25.097 9.329 26.550 1.00 94.81 74 THR A N 1
ATOM 573 C CA . THR A 1 74 ? -25.024 9.014 27.982 1.00 94.81 74 THR A CA 1
ATOM 574 C C . THR A 1 74 ? -26.249 8.224 28.438 1.00 94.81 74 THR A C 1
ATOM 576 O O . THR A 1 74 ? -26.096 7.207 29.114 1.00 94.81 74 THR A O 1
ATOM 579 N N . ALA A 1 75 ? -27.454 8.597 27.987 1.00 95.25 75 ALA A N 1
ATOM 580 C CA . ALA A 1 75 ? -28.681 7.866 28.308 1.00 95.25 75 ALA A CA 1
ATOM 581 C C . ALA A 1 75 ? -28.598 6.376 27.941 1.00 95.25 75 ALA A C 1
ATOM 583 O O . ALA A 1 75 ? -28.998 5.512 28.721 1.00 95.25 75 ALA A O 1
ATOM 584 N N . ARG A 1 76 ? -28.048 6.057 26.764 1.00 96.12 76 ARG A N 1
ATOM 585 C CA . ARG A 1 76 ? -27.932 4.673 26.290 1.00 96.12 76 ARG A CA 1
ATOM 586 C C . ARG A 1 76 ? -26.888 3.876 27.070 1.00 96.12 76 ARG A C 1
ATOM 588 O O . ARG A 1 76 ? -27.093 2.686 27.304 1.00 96.12 76 ARG A O 1
ATOM 595 N N . ARG A 1 77 ? -25.793 4.519 27.483 1.00 96.75 77 ARG A N 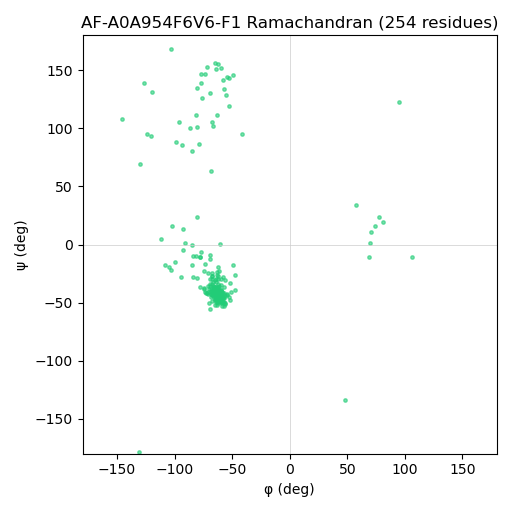1
ATOM 596 C CA . ARG A 1 77 ? -24.758 3.907 28.333 1.00 96.75 77 ARG A CA 1
ATOM 597 C C . ARG A 1 77 ? -25.288 3.616 29.735 1.00 96.75 77 ARG A C 1
ATOM 599 O O . ARG A 1 77 ? -25.119 2.504 30.225 1.00 96.75 77 ARG A O 1
ATOM 606 N N . VAL A 1 78 ? -26.032 4.552 30.325 1.00 96.06 78 VAL A N 1
ATOM 607 C CA . VAL A 1 78 ? -26.698 4.358 31.623 1.00 96.06 78 VAL A CA 1
ATOM 608 C C . VAL A 1 78 ? -27.716 3.220 31.567 1.00 96.06 78 VAL A C 1
ATOM 610 O O . VAL A 1 78 ? -27.687 2.335 32.419 1.00 96.06 78 VAL A O 1
ATOM 613 N N . GLN A 1 79 ? -28.560 3.165 30.531 1.00 96.19 79 GLN A N 1
ATOM 614 C CA . GLN A 1 79 ? -29.495 2.046 30.343 1.00 96.19 79 GLN A CA 1
ATOM 615 C C . GLN A 1 79 ? -28.770 0.696 30.236 1.00 96.19 79 GLN A C 1
ATOM 617 O O . GLN A 1 79 ? -29.222 -0.304 30.801 1.00 96.19 79 GLN A O 1
ATOM 622 N N . PHE A 1 80 ? -27.638 0.659 29.526 1.00 97.12 80 PHE A N 1
ATOM 623 C CA . PHE A 1 80 ? -26.810 -0.539 29.430 1.00 97.12 80 PHE A CA 1
ATOM 624 C C . PHE A 1 80 ? -26.249 -0.958 30.794 1.00 97.12 80 PHE A C 1
ATOM 626 O O . PHE A 1 80 ? -26.374 -2.130 31.150 1.00 97.12 80 PHE A O 1
ATOM 633 N N . LEU A 1 81 ? -25.677 -0.024 31.559 1.00 96.69 81 LEU A N 1
ATOM 634 C CA . LEU A 1 81 ? -25.119 -0.289 32.888 1.00 96.69 81 LEU A CA 1
ATOM 635 C C . LEU A 1 81 ? -26.184 -0.774 33.867 1.00 96.69 81 LEU A C 1
ATOM 637 O O . LEU A 1 81 ? -25.985 -1.801 34.510 1.00 96.69 81 LEU A O 1
ATOM 641 N N . HIS A 1 82 ? -27.344 -0.117 33.902 1.00 96.00 82 HIS A N 1
ATOM 642 C CA . HIS A 1 82 ? -28.462 -0.544 34.736 1.00 96.00 82 HIS A CA 1
ATOM 643 C C . HIS A 1 82 ? -28.871 -1.984 34.399 1.00 96.00 82 HIS A C 1
ATOM 645 O O . HIS A 1 82 ? -29.019 -2.826 35.282 1.00 96.00 82 HIS A O 1
ATOM 651 N N . ARG A 1 83 ? -28.984 -2.337 33.110 1.00 96.50 83 ARG A N 1
ATOM 652 C CA . ARG A 1 83 ? -29.280 -3.726 32.728 1.00 96.50 83 ARG A CA 1
ATOM 653 C C . ARG A 1 83 ? -28.157 -4.689 33.119 1.00 96.50 83 ARG A C 1
ATOM 655 O O . ARG A 1 83 ? -28.447 -5.785 33.587 1.00 96.50 83 ARG A O 1
ATOM 662 N N . ALA A 1 84 ? -26.899 -4.307 32.917 1.00 95.81 84 ALA A N 1
ATOM 663 C CA . ALA A 1 84 ? -25.742 -5.149 33.207 1.00 95.81 84 ALA A CA 1
ATOM 664 C C . ALA A 1 84 ? -25.485 -5.357 34.710 1.00 95.81 84 ALA A C 1
ATOM 666 O O . ALA A 1 84 ? -24.873 -6.365 35.071 1.00 95.81 84 ALA A O 1
ATOM 667 N N . ALA A 1 85 ? -25.947 -4.439 35.563 1.00 95.25 85 ALA A N 1
ATOM 668 C CA . ALA A 1 85 ? -25.870 -4.550 37.016 1.00 95.25 85 ALA A CA 1
ATOM 669 C C . ALA A 1 85 ? -26.821 -5.630 37.561 1.00 95.25 85 ALA A C 1
ATOM 671 O O . ALA A 1 85 ? -26.421 -6.418 38.414 1.00 95.25 85 ALA A O 1
ATOM 672 N N . PHE A 1 86 ? -28.046 -5.715 37.026 1.00 94.88 86 PHE A N 1
ATOM 673 C CA . PHE A 1 86 ? -29.082 -6.632 37.525 1.00 94.88 86 PHE A CA 1
ATOM 674 C C . PHE A 1 86 ? -29.236 -7.936 36.722 1.00 94.88 86 PHE A C 1
ATOM 676 O O . PHE A 1 86 ? -29.864 -8.876 37.203 1.00 94.88 86 PHE A O 1
ATOM 683 N N . ASP A 1 87 ? -28.688 -8.026 35.504 1.00 96.81 87 ASP A N 1
ATOM 684 C CA . ASP A 1 87 ? -28.749 -9.229 34.660 1.00 96.81 87 ASP A CA 1
ATOM 685 C C . ASP A 1 87 ? -27.343 -9.749 34.322 1.00 96.81 87 ASP A C 1
ATOM 687 O O . ASP A 1 87 ? -26.708 -9.375 33.326 1.00 96.81 87 ASP A O 1
ATOM 691 N N . GLU A 1 88 ? -26.867 -10.681 35.146 1.00 94.50 88 GLU A N 1
ATOM 692 C CA . GLU A 1 88 ? -25.581 -11.347 34.949 1.00 94.50 88 GLU A CA 1
ATOM 693 C C . GLU A 1 88 ? -25.519 -12.145 33.635 1.00 94.50 88 GLU A C 1
ATOM 695 O O . GLU A 1 88 ? -24.483 -12.171 32.959 1.00 94.50 88 GLU A O 1
ATOM 700 N N . VAL A 1 89 ? -26.626 -12.759 33.211 1.00 97.31 89 VAL A N 1
ATOM 701 C CA . VAL A 1 89 ? -26.671 -13.546 31.971 1.00 97.31 89 VAL A CA 1
ATOM 702 C C . VAL A 1 89 ? -26.504 -12.633 30.756 1.00 97.31 89 VAL A C 1
ATOM 704 O O . VAL A 1 89 ? -25.803 -12.986 29.800 1.00 97.31 89 VAL A O 1
ATOM 707 N N . PHE A 1 90 ? -27.112 -11.445 30.766 1.00 96.94 90 PHE A N 1
ATOM 708 C CA . PHE A 1 90 ? -26.886 -10.408 29.756 1.00 96.94 90 PHE A CA 1
ATOM 709 C C . PHE A 1 90 ? -25.419 -9.977 29.715 1.00 96.94 90 PHE A C 1
ATOM 711 O O . PHE A 1 90 ? -24.804 -10.016 28.643 1.00 96.94 90 PHE A O 1
ATOM 718 N N . ARG A 1 91 ? -24.838 -9.660 30.876 1.00 95.56 91 ARG A N 1
ATOM 719 C CA . ARG A 1 91 ? -23.435 -9.252 31.016 1.00 95.56 91 ARG A CA 1
ATOM 720 C C . ARG A 1 91 ? -22.467 -10.291 30.446 1.00 95.56 91 ARG A C 1
ATOM 722 O O . ARG A 1 91 ? -21.620 -9.970 29.610 1.00 95.56 91 ARG A O 1
ATOM 729 N N . LEU A 1 92 ? -22.611 -11.555 30.842 1.00 95.94 92 LEU A N 1
ATOM 730 C CA . LEU A 1 92 ? -21.737 -12.638 30.382 1.00 95.94 92 LEU A CA 1
ATOM 731 C C . LEU A 1 92 ? -21.888 -12.914 28.882 1.00 95.94 92 LEU A C 1
ATOM 733 O O . LEU A 1 92 ? -20.894 -13.207 28.215 1.00 95.94 92 LEU A O 1
ATOM 737 N N . ARG A 1 93 ? -23.106 -12.817 28.329 1.00 97.06 93 ARG A N 1
ATOM 738 C CA . ARG A 1 93 ? -23.336 -12.943 26.879 1.00 97.06 93 ARG A CA 1
ATOM 739 C C . ARG A 1 93 ? -22.685 -11.804 26.100 1.00 97.06 93 ARG A C 1
ATOM 741 O O . ARG A 1 93 ? -22.076 -12.066 25.064 1.00 97.06 93 ARG A O 1
ATOM 748 N N . PHE A 1 94 ? -22.787 -10.569 26.595 1.00 95.94 94 PHE A N 1
ATOM 749 C CA . PHE A 1 94 ? -22.130 -9.411 25.992 1.00 95.94 94 PHE A CA 1
ATOM 750 C C . PHE A 1 94 ? -20.609 -9.604 25.945 1.00 95.94 94 PHE A C 1
ATOM 752 O O . PHE A 1 94 ? -20.031 -9.580 24.859 1.00 95.94 94 PHE A O 1
ATOM 759 N N . LEU A 1 95 ? -19.983 -9.915 27.085 1.00 95.25 95 LEU A N 1
ATOM 760 C CA . LEU A 1 95 ? -18.536 -10.146 27.170 1.00 95.25 95 LEU A CA 1
ATOM 761 C C . LEU A 1 95 ? -18.068 -11.301 26.277 1.00 95.25 95 LEU A C 1
ATOM 763 O O . LEU A 1 95 ? -17.063 -11.180 25.579 1.00 95.25 95 LEU A O 1
ATOM 767 N N . ARG A 1 96 ? -18.803 -12.422 26.249 1.00 96.19 96 ARG A N 1
ATOM 768 C CA . ARG A 1 96 ? -18.499 -13.545 25.344 1.00 96.19 96 ARG A CA 1
ATOM 769 C C . ARG A 1 96 ? -18.536 -13.117 23.881 1.00 96.19 96 ARG A C 1
ATOM 771 O O . ARG A 1 96 ? -17.634 -13.475 23.128 1.00 96.19 96 ARG A O 1
ATOM 778 N N . ARG A 1 97 ? -19.538 -12.325 23.490 1.00 95.69 97 ARG A N 1
ATOM 779 C CA . ARG A 1 97 ? -19.662 -11.808 22.125 1.00 95.69 97 ARG A CA 1
ATOM 780 C C . ARG A 1 97 ? -18.488 -10.899 21.765 1.00 95.69 97 ARG A C 1
ATOM 782 O O . ARG A 1 97 ? -17.866 -11.133 20.735 1.00 95.69 97 ARG A O 1
ATOM 789 N N . ILE A 1 98 ? -18.139 -9.928 22.608 1.00 94.56 98 ILE A N 1
ATOM 790 C CA . ILE A 1 98 ? -17.001 -9.030 22.350 1.00 94.56 98 ILE A CA 1
ATOM 791 C C . ILE A 1 98 ? -15.685 -9.806 22.244 1.00 94.56 98 ILE A C 1
ATOM 793 O O . ILE A 1 98 ? -14.964 -9.653 21.262 1.00 94.56 98 ILE A O 1
ATOM 797 N N . ARG A 1 99 ? -15.426 -10.747 23.159 1.00 94.06 99 ARG A N 1
ATOM 798 C CA . ARG A 1 99 ? -14.237 -11.612 23.081 1.00 94.06 99 ARG A CA 1
ATOM 799 C C . ARG A 1 99 ? -14.210 -12.465 21.817 1.00 94.06 99 ARG A C 1
ATOM 801 O O . ARG A 1 99 ? -13.151 -12.622 21.221 1.00 94.06 99 ARG A O 1
ATOM 808 N N . SER A 1 100 ? -15.349 -13.022 21.398 1.00 95.19 100 SER A N 1
ATOM 809 C CA . SER A 1 100 ? -15.422 -13.801 20.155 1.00 95.19 100 SER A CA 1
ATOM 810 C C . SER A 1 100 ? -15.109 -12.950 18.922 1.00 95.19 100 SER A C 1
ATOM 812 O O . SER A 1 100 ? -14.391 -13.409 18.040 1.00 95.19 100 SER A O 1
ATOM 814 N N . LEU A 1 101 ? -15.560 -11.692 18.903 1.00 92.94 101 LEU A N 1
ATOM 815 C CA . LEU A 1 101 ? -15.262 -10.740 17.833 1.00 92.94 101 LEU A CA 1
ATOM 816 C C . LEU A 1 101 ? -13.787 -10.340 17.832 1.00 92.94 101 LEU A C 1
ATOM 818 O O . LEU A 1 101 ? -13.171 -10.328 16.773 1.00 92.94 101 LEU A O 1
ATOM 822 N N . GLY A 1 102 ? -13.206 -10.082 19.006 1.00 91.81 102 GLY A N 1
ATOM 823 C CA . GLY A 1 102 ? -11.773 -9.813 19.137 1.00 91.81 102 GLY A CA 1
ATOM 824 C C . GLY A 1 102 ? -10.924 -10.979 18.627 1.00 91.81 102 GLY A C 1
ATOM 825 O O . GLY A 1 102 ? -10.010 -10.775 17.835 1.00 91.81 102 GLY A O 1
ATOM 826 N N . LYS A 1 103 ? -11.276 -12.220 18.993 1.00 95.81 103 LYS A N 1
ATOM 827 C CA . LYS A 1 103 ? -10.613 -13.431 18.477 1.00 95.81 103 LYS A CA 1
ATOM 828 C C . LYS A 1 103 ? -10.755 -13.568 16.962 1.00 95.81 103 LYS A C 1
ATOM 830 O O . LYS A 1 103 ? -9.767 -13.847 16.296 1.00 95.81 103 LYS A O 1
ATOM 835 N N . ALA A 1 104 ? -11.955 -13.354 16.420 1.00 94.62 104 ALA A N 1
ATOM 836 C CA . ALA A 1 104 ? -12.178 -13.385 14.977 1.00 94.62 104 ALA A CA 1
ATOM 837 C C . ALA A 1 104 ? -11.331 -12.324 14.254 1.00 94.62 104 ALA A C 1
ATOM 839 O O . ALA A 1 104 ? -10.720 -12.625 13.234 1.00 94.62 104 ALA A O 1
ATOM 840 N N . GLY A 1 105 ? -11.232 -11.117 14.821 1.00 91.38 105 GLY A N 1
ATOM 841 C CA . GLY A 1 105 ? -10.367 -10.050 14.320 1.00 91.38 105 GLY A CA 1
ATOM 842 C C . GLY A 1 105 ? -8.884 -10.427 14.332 1.00 91.38 105 GLY A C 1
ATOM 843 O O . GLY A 1 105 ? -8.202 -10.211 13.337 1.00 91.38 105 GLY A O 1
ATOM 844 N N . LEU A 1 106 ? -8.393 -11.050 15.410 1.00 96.12 106 LEU A N 1
ATOM 845 C CA . LEU A 1 106 ? -7.011 -11.542 15.492 1.00 96.12 106 LEU A CA 1
ATOM 846 C C . LEU A 1 106 ? -6.721 -12.638 14.461 1.00 96.12 106 LEU A C 1
ATOM 848 O O . LEU A 1 106 ? -5.681 -12.595 13.811 1.00 96.12 106 LEU A O 1
ATOM 852 N N . VAL A 1 107 ? -7.638 -13.594 14.283 1.00 97.44 107 VAL A N 1
ATOM 853 C CA . VAL A 1 107 ? -7.501 -14.652 13.269 1.00 97.44 107 VAL A CA 1
ATOM 854 C C . VAL A 1 107 ? -7.463 -14.046 11.870 1.00 97.44 107 VAL A C 1
ATOM 856 O O . VAL A 1 107 ? -6.558 -14.355 11.101 1.00 97.44 107 VAL A O 1
ATOM 859 N N . LEU A 1 108 ? -8.399 -13.148 11.552 1.00 95.25 108 LEU A N 1
ATOM 860 C CA . LEU A 1 108 ? -8.434 -12.472 10.257 1.00 95.25 108 LEU A CA 1
ATOM 861 C C . LEU A 1 108 ? -7.157 -11.655 10.012 1.00 95.25 108 LEU A C 1
ATOM 863 O O . LEU A 1 108 ? -6.565 -11.763 8.943 1.00 95.25 108 LEU A O 1
ATOM 867 N N . GLY A 1 109 ? -6.702 -10.889 11.008 1.00 94.44 109 GLY A N 1
ATOM 868 C CA . GLY A 1 109 ? -5.455 -10.129 10.929 1.00 94.44 109 GLY A CA 1
ATOM 869 C C . GLY A 1 109 ? -4.235 -11.026 10.714 1.00 94.44 109 GLY A C 1
ATOM 870 O O . GLY A 1 109 ? -3.383 -10.710 9.890 1.00 94.44 109 GLY A O 1
ATOM 871 N N . GLY A 1 110 ? -4.185 -12.180 11.386 1.00 97.69 110 GLY A N 1
ATOM 872 C CA . GLY A 1 110 ? -3.146 -13.189 11.183 1.00 97.69 110 GLY A CA 1
ATOM 873 C C . GLY A 1 110 ? -3.156 -13.779 9.772 1.00 97.69 110 GLY A C 1
ATOM 874 O O . GLY A 1 110 ? -2.102 -13.890 9.154 1.00 97.69 110 GLY A O 1
ATOM 875 N N . VAL A 1 111 ? -4.335 -14.099 9.227 1.00 97.50 111 VAL A N 1
ATOM 876 C CA . VAL A 1 111 ? -4.473 -14.582 7.841 1.00 97.50 111 VAL A CA 1
ATOM 877 C C . VAL A 1 111 ? -3.986 -13.530 6.847 1.00 97.50 111 VAL A C 1
ATOM 879 O O . VAL A 1 111 ? -3.184 -13.858 5.976 1.00 97.50 111 VAL A O 1
ATOM 882 N N . VAL A 1 112 ? -4.413 -12.271 6.994 1.00 96.31 112 VAL A N 1
ATOM 883 C CA . VAL A 1 112 ? -3.957 -11.170 6.129 1.00 96.31 112 VAL A CA 1
ATOM 884 C C . VAL A 1 112 ? -2.443 -11.012 6.219 1.00 96.31 112 VAL A C 1
ATOM 886 O O . VAL A 1 112 ? -1.788 -10.931 5.189 1.00 96.31 112 VAL A O 1
ATOM 889 N N . LEU A 1 113 ? -1.870 -11.039 7.425 1.00 97.00 113 LEU A N 1
ATOM 890 C CA . LEU A 1 113 ? -0.424 -10.939 7.615 1.00 97.00 113 LEU A CA 1
ATOM 891 C C . LEU A 1 113 ? 0.331 -12.070 6.901 1.00 97.00 113 LEU A C 1
ATOM 893 O O . LEU A 1 113 ? 1.308 -11.804 6.207 1.00 97.00 113 LEU A O 1
ATOM 897 N N . VAL A 1 114 ? -0.128 -13.317 7.033 1.00 97.75 114 VAL A N 1
ATOM 898 C CA . VAL A 1 114 ? 0.488 -14.467 6.352 1.00 97.75 114 VAL A CA 1
ATOM 899 C C . VAL A 1 114 ? 0.387 -14.323 4.836 1.00 97.75 114 VAL A C 1
ATOM 901 O O . VAL A 1 114 ? 1.383 -14.522 4.146 1.00 97.75 114 VAL A O 1
ATOM 904 N N . VAL A 1 115 ? -0.780 -13.937 4.311 1.00 97.06 115 VAL A N 1
ATOM 905 C CA . VAL A 1 115 ? -0.961 -13.690 2.873 1.00 97.06 115 VAL A CA 1
ATOM 906 C C . VAL A 1 115 ? -0.024 -12.585 2.391 1.00 97.06 115 VAL A C 1
ATOM 908 O O . VAL A 1 115 ? 0.637 -12.771 1.374 1.00 97.06 115 VAL A O 1
ATOM 911 N N . SER A 1 116 ? 0.104 -11.484 3.132 1.00 92.31 116 SER A N 1
ATOM 912 C CA . SER A 1 116 ? 1.026 -10.395 2.800 1.00 92.31 116 SER A CA 1
ATOM 913 C C . SER A 1 116 ? 2.484 -10.850 2.805 1.00 92.31 116 SER A C 1
ATOM 915 O O . SER A 1 116 ? 3.219 -10.514 1.884 1.00 92.31 116 SER A O 1
ATOM 917 N N . ILE A 1 117 ? 2.906 -11.654 3.788 1.00 94.81 117 ILE A N 1
ATOM 918 C CA . ILE A 1 117 ? 4.270 -12.206 3.847 1.00 94.81 117 ILE A CA 1
ATOM 919 C C . ILE A 1 117 ? 4.531 -13.139 2.662 1.00 94.81 117 ILE A C 1
ATOM 921 O O . ILE A 1 117 ? 5.571 -13.029 2.021 1.00 94.81 117 ILE A O 1
ATOM 925 N N . VAL A 1 118 ? 3.595 -14.038 2.344 1.00 92.88 118 VAL A N 1
ATOM 926 C CA . VAL A 1 118 ? 3.720 -14.951 1.197 1.00 92.88 118 VAL A CA 1
ATOM 927 C C . VAL A 1 118 ? 3.738 -14.174 -0.117 1.00 92.88 118 VAL A C 1
ATOM 929 O O . VAL A 1 118 ? 4.547 -14.476 -0.990 1.00 92.88 118 VAL A O 1
ATOM 932 N N . SER A 1 119 ? 2.879 -13.163 -0.256 1.00 91.12 119 SER A N 1
ATOM 933 C CA . SER A 1 119 ? 2.856 -12.279 -1.420 1.00 91.12 119 SER A CA 1
ATOM 934 C C . SER A 1 119 ? 4.190 -11.559 -1.572 1.00 91.12 119 SER A C 1
ATOM 936 O O . SER A 1 119 ? 4.797 -11.626 -2.634 1.00 91.12 119 SER A O 1
ATOM 938 N N . MET A 1 120 ? 4.692 -10.941 -0.503 1.00 88.31 120 MET A N 1
ATOM 939 C CA . MET A 1 120 ? 5.987 -10.264 -0.503 1.00 88.31 120 MET A CA 1
ATOM 940 C C . MET A 1 120 ? 7.121 -11.230 -0.866 1.00 88.31 120 MET A C 1
ATOM 942 O O . MET A 1 120 ? 7.937 -10.915 -1.718 1.00 88.31 120 MET A O 1
ATOM 946 N N . ALA A 1 121 ? 7.143 -12.435 -0.289 1.00 88.31 121 ALA A N 1
ATOM 947 C CA . ALA A 1 121 ? 8.167 -13.435 -0.584 1.00 88.31 121 ALA A CA 1
ATOM 948 C C . ALA A 1 121 ? 8.161 -13.891 -2.054 1.00 88.31 121 ALA A C 1
ATOM 950 O O . ALA A 1 121 ? 9.226 -14.173 -2.598 1.00 88.31 121 ALA A O 1
ATOM 951 N N . ARG A 1 122 ? 6.984 -13.950 -2.693 1.00 86.31 122 ARG A N 1
ATOM 952 C CA . ARG A 1 122 ? 6.851 -14.302 -4.116 1.00 86.31 122 ARG A CA 1
ATOM 953 C C . ARG A 1 122 ? 7.367 -13.201 -5.043 1.00 86.31 122 ARG A C 1
ATOM 955 O O . ARG A 1 122 ? 8.099 -13.517 -5.968 1.00 86.31 122 ARG A O 1
ATOM 962 N N . HIS A 1 123 ? 7.059 -11.935 -4.761 1.00 83.88 123 HIS A N 1
ATOM 963 C CA . HIS A 1 123 ? 7.476 -10.804 -5.608 1.00 83.88 123 HIS A CA 1
ATOM 964 C C . HIS A 1 123 ? 8.904 -10.312 -5.305 1.00 83.88 123 HIS A C 1
ATOM 966 O O . HIS A 1 123 ? 9.501 -9.570 -6.077 1.00 83.88 123 HIS A O 1
ATOM 972 N N . PHE A 1 124 ? 9.517 -10.794 -4.220 1.00 84.94 124 PHE A N 1
ATOM 973 C CA . PHE A 1 124 ? 10.881 -10.423 -3.837 1.00 84.94 124 PHE A CA 1
ATOM 974 C C . PHE A 1 124 ? 11.957 -10.811 -4.872 1.00 84.94 124 PHE A C 1
ATOM 976 O O . PHE A 1 124 ? 13.085 -10.315 -4.809 1.00 84.94 124 PHE A O 1
ATOM 983 N N . GLY A 1 125 ? 11.669 -11.746 -5.786 1.00 81.31 125 GLY A N 1
ATOM 984 C CA . GLY A 1 125 ? 12.545 -12.055 -6.921 1.00 81.31 125 GLY A CA 1
ATOM 985 C C . GLY A 1 125 ? 12.576 -10.910 -7.933 1.00 81.31 125 GLY A C 1
ATOM 986 O O . GLY A 1 125 ? 13.639 -10.349 -8.194 1.00 81.31 125 GLY A O 1
ATOM 987 N N . GLU A 1 126 ? 11.400 -10.521 -8.421 1.00 82.69 126 GLU A N 1
ATOM 988 C CA . GLU A 1 126 ? 11.203 -9.418 -9.368 1.00 82.69 126 GLU A CA 1
ATOM 989 C C . GLU A 1 126 ? 11.760 -8.097 -8.825 1.00 82.69 126 GLU A C 1
ATOM 991 O O . GLU A 1 126 ? 12.541 -7.436 -9.509 1.00 82.69 126 GLU A O 1
ATOM 996 N N . ASP A 1 127 ? 11.475 -7.765 -7.560 1.00 84.94 127 ASP A N 1
ATOM 997 C CA . ASP A 1 127 ? 11.986 -6.546 -6.916 1.00 84.94 127 ASP A CA 1
ATOM 998 C C . ASP A 1 127 ? 13.523 -6.504 -6.890 1.00 84.94 127 ASP A C 1
ATOM 1000 O O . ASP A 1 127 ? 14.145 -5.461 -7.112 1.00 84.94 127 ASP A O 1
ATOM 1004 N N . ARG A 1 128 ? 14.166 -7.654 -6.641 1.00 84.62 128 ARG A N 1
ATOM 1005 C CA . ARG A 1 128 ? 15.631 -7.761 -6.652 1.00 84.62 128 ARG A CA 1
ATOM 1006 C C . ARG A 1 128 ? 16.204 -7.625 -8.057 1.00 84.62 128 ARG A C 1
ATOM 1008 O O . ARG A 1 128 ? 17.258 -7.005 -8.203 1.00 84.62 128 ARG A O 1
ATOM 1015 N N . LEU A 1 129 ? 15.542 -8.184 -9.069 1.00 85.38 129 LEU A N 1
ATOM 1016 C CA . LEU A 1 129 ? 15.947 -8.032 -10.467 1.00 85.38 129 LEU A CA 1
ATOM 1017 C C . LEU A 1 129 ? 15.824 -6.575 -10.911 1.00 85.38 129 LEU A C 1
ATOM 1019 O O . LEU A 1 129 ? 16.791 -6.016 -11.427 1.00 85.38 129 LEU A O 1
ATOM 1023 N N . HIS A 1 130 ? 14.691 -5.937 -10.619 1.00 86.88 130 HIS A N 1
ATOM 1024 C CA . HIS A 1 130 ? 14.476 -4.521 -10.891 1.00 86.88 130 HIS A CA 1
ATOM 1025 C C . HIS A 1 130 ? 15.561 -3.663 -10.230 1.00 86.88 130 HIS A C 1
ATOM 1027 O O . HIS A 1 130 ? 16.226 -2.878 -10.902 1.00 86.88 130 HIS A O 1
ATOM 1033 N N . ALA A 1 131 ? 15.819 -3.871 -8.934 1.00 89.12 131 ALA A N 1
ATOM 1034 C CA . ALA A 1 131 ? 16.856 -3.140 -8.211 1.00 89.12 131 ALA A CA 1
ATOM 1035 C C . ALA A 1 131 ? 18.249 -3.321 -8.835 1.00 89.12 131 ALA A C 1
ATOM 1037 O O . ALA A 1 131 ? 19.001 -2.356 -8.941 1.00 89.12 131 ALA A O 1
ATOM 1038 N N . ARG A 1 132 ? 18.607 -4.532 -9.277 1.00 87.75 132 ARG A N 1
ATOM 1039 C CA . ARG A 1 132 ? 19.893 -4.788 -9.947 1.00 87.75 132 ARG A CA 1
ATOM 1040 C C . ARG A 1 132 ? 19.999 -4.080 -11.293 1.00 87.75 132 ARG A C 1
ATOM 1042 O O . ARG A 1 132 ? 21.040 -3.484 -11.569 1.00 87.75 132 ARG A O 1
ATOM 1049 N N . LEU A 1 133 ? 18.936 -4.107 -12.098 1.00 90.38 133 LEU A N 1
ATOM 1050 C CA . LEU A 1 133 ? 18.891 -3.398 -13.377 1.00 90.38 133 LEU A CA 1
ATOM 1051 C C . LEU A 1 133 ? 19.063 -1.889 -13.171 1.00 90.38 133 LEU A C 1
ATOM 1053 O O . LEU A 1 133 ? 19.947 -1.287 -13.777 1.00 90.38 133 LEU A O 1
ATOM 1057 N N . THR A 1 134 ? 18.315 -1.303 -12.234 1.00 92.00 134 THR A N 1
ATOM 1058 C CA . THR A 1 134 ? 18.417 0.122 -11.882 1.00 92.00 134 THR A CA 1
ATOM 1059 C C . THR A 1 134 ? 19.796 0.489 -11.332 1.00 92.00 134 THR A C 1
ATOM 1061 O O . THR A 1 134 ? 20.382 1.514 -11.694 1.00 92.00 134 THR A O 1
ATOM 1064 N N . LEU A 1 135 ? 20.375 -0.365 -10.484 1.00 91.62 135 LEU A N 1
ATOM 1065 C CA . LEU A 1 135 ? 21.708 -0.138 -9.931 1.00 91.62 135 LEU A CA 1
ATOM 1066 C C . LEU A 1 135 ? 22.825 -0.380 -10.953 1.00 91.62 135 LEU A C 1
ATOM 1068 O O . LEU A 1 135 ? 23.929 0.119 -10.742 1.00 91.62 135 LEU A O 1
ATOM 1072 N N . GLY A 1 136 ? 22.560 -1.066 -12.066 1.00 91.81 136 GLY A N 1
ATOM 1073 C CA . GLY A 1 136 ? 23.550 -1.412 -13.084 1.00 91.81 136 GLY A CA 1
ATOM 1074 C C . GLY A 1 136 ? 24.454 -2.583 -12.689 1.00 91.81 136 GLY A C 1
ATOM 1075 O O . GLY A 1 136 ? 25.593 -2.652 -13.146 1.00 91.81 136 GLY A O 1
ATOM 1076 N N . THR A 1 137 ? 24.011 -3.460 -11.786 1.00 90.56 137 THR A N 1
ATOM 1077 C CA . THR A 1 137 ? 24.781 -4.623 -11.316 1.00 90.56 137 THR A CA 1
ATOM 1078 C C . THR A 1 137 ? 24.342 -5.882 -12.057 1.00 90.56 137 THR A C 1
ATOM 1080 O O . THR A 1 137 ? 23.454 -6.621 -11.629 1.00 90.56 137 THR A O 1
ATOM 1083 N N . TYR A 1 138 ? 24.978 -6.120 -13.204 1.00 86.62 138 TYR A N 1
ATOM 1084 C CA . TYR A 1 138 ? 24.686 -7.253 -14.079 1.00 86.62 138 TYR A CA 1
ATOM 1085 C C . TYR A 1 138 ? 25.671 -8.375 -13.766 1.00 86.62 138 TYR A C 1
ATOM 1087 O O . TYR A 1 138 ? 26.857 -8.249 -14.059 1.00 86.62 138 TYR A O 1
ATOM 1095 N N . ALA A 1 139 ? 25.235 -9.435 -13.085 1.00 77.69 139 ALA A N 1
ATOM 1096 C CA . ALA A 1 139 ? 26.145 -10.535 -12.783 1.00 77.69 139 ALA A CA 1
ATOM 1097 C C . ALA A 1 139 ? 26.270 -11.436 -14.027 1.00 77.69 139 ALA A C 1
ATOM 1099 O O . ALA A 1 139 ? 25.247 -11.794 -14.606 1.00 77.69 139 ALA A O 1
ATOM 1100 N N . PRO A 1 140 ? 27.486 -11.854 -14.422 1.00 63.34 140 PRO A N 1
ATOM 1101 C CA . PRO A 1 140 ? 27.709 -12.633 -15.647 1.00 63.34 140 PRO A CA 1
ATOM 1102 C C . PRO A 1 140 ? 27.149 -14.066 -15.590 1.00 63.34 140 PRO A C 1
ATOM 1104 O O . PRO A 1 140 ? 27.063 -14.737 -16.611 1.00 63.34 140 PRO A O 1
ATOM 1107 N N . ALA A 1 141 ? 26.764 -14.544 -14.405 1.00 57.41 141 ALA A N 1
ATOM 1108 C CA . ALA A 1 141 ? 26.161 -15.855 -14.197 1.00 57.41 141 ALA A CA 1
ATOM 1109 C C . ALA A 1 141 ? 24.889 -15.712 -13.359 1.00 57.41 141 ALA A C 1
ATOM 1111 O O . ALA A 1 141 ? 24.841 -16.105 -12.190 1.00 57.41 141 ALA A O 1
ATOM 1112 N N . TRP A 1 142 ? 23.849 -15.115 -13.936 1.00 66.38 142 TRP A N 1
ATOM 1113 C CA . TRP A 1 142 ? 22.513 -15.294 -13.384 1.00 66.38 142 TRP A CA 1
ATOM 1114 C C . TRP A 1 142 ? 22.117 -16.753 -13.586 1.00 66.38 142 TRP A C 1
ATOM 1116 O O . TRP A 1 142 ? 21.901 -17.214 -14.703 1.00 66.38 142 TRP A O 1
ATOM 1126 N N . GLY A 1 143 ? 22.143 -17.519 -12.495 1.00 58.41 143 GLY A N 1
ATOM 1127 C CA . GLY A 1 143 ? 21.717 -18.911 -12.520 1.00 58.41 143 GLY A CA 1
ATOM 1128 C C . GLY A 1 143 ? 20.241 -19.010 -12.903 1.00 58.41 143 GLY A C 1
ATOM 1129 O O . GLY A 1 143 ? 19.471 -18.088 -12.642 1.00 58.41 143 GLY A O 1
ATOM 1130 N N . GLN A 1 144 ? 19.838 -20.163 -13.446 1.00 57.53 144 GLN A N 1
ATOM 1131 C CA . GLN A 1 144 ? 18.437 -20.492 -13.767 1.00 57.53 144 GLN A CA 1
ATOM 1132 C C . GLN A 1 144 ? 17.457 -20.172 -12.621 1.00 57.53 144 GLN A C 1
ATOM 1134 O O . GLN A 1 144 ? 16.304 -19.842 -12.871 1.00 57.53 144 GLN A O 1
ATOM 1139 N N . SER A 1 145 ? 17.925 -20.176 -11.368 1.00 56.44 145 SER A N 1
ATOM 1140 C CA . SER A 1 145 ? 17.137 -19.809 -10.190 1.00 56.44 145 SER A CA 1
ATOM 1141 C C . SER A 1 145 ? 16.633 -18.361 -10.166 1.00 56.44 145 SER A C 1
ATOM 1143 O O . SER A 1 145 ? 15.622 -18.113 -9.521 1.00 56.44 145 SER A O 1
ATOM 1145 N N . ASP A 1 146 ? 17.317 -17.412 -10.818 1.00 59.56 146 ASP A N 1
ATOM 1146 C CA . ASP A 1 146 ? 16.858 -16.013 -10.913 1.00 59.56 146 ASP A CA 1
ATOM 1147 C C . ASP A 1 146 ? 15.861 -15.824 -12.081 1.00 59.56 146 ASP A C 1
ATOM 1149 O O . ASP A 1 146 ? 15.103 -14.857 -12.092 1.00 59.56 146 ASP A O 1
ATOM 1153 N N . THR A 1 147 ? 15.820 -16.758 -13.039 1.00 58.75 147 THR A N 1
ATOM 1154 C CA . THR A 1 147 ? 14.914 -16.745 -14.205 1.00 58.75 147 THR A CA 1
ATOM 1155 C C . THR A 1 147 ? 13.630 -17.555 -13.967 1.00 58.75 147 THR A C 1
ATOM 1157 O O . THR A 1 147 ? 12.584 -17.217 -14.510 1.00 58.75 147 THR A O 1
ATOM 1160 N N . ASP A 1 148 ? 13.677 -18.580 -13.108 1.00 60.41 148 ASP A N 1
ATOM 1161 C CA . ASP A 1 148 ? 12.530 -19.437 -12.747 1.00 60.41 148 ASP A CA 1
ATOM 1162 C C . ASP A 1 148 ? 11.539 -18.781 -11.760 1.00 60.41 148 ASP A C 1
ATOM 1164 O O . ASP A 1 148 ? 10.475 -19.334 -11.476 1.00 60.41 148 ASP A O 1
ATOM 1168 N N . LEU A 1 149 ? 11.848 -17.595 -11.223 1.00 58.50 149 LEU A N 1
ATOM 1169 C CA . LEU A 1 149 ? 11.054 -16.926 -10.179 1.00 58.50 149 LEU A CA 1
ATOM 1170 C C . LEU A 1 149 ? 9.819 -16.166 -10.696 1.00 58.50 149 LEU A C 1
ATOM 1172 O O . LEU A 1 149 ? 9.317 -15.281 -10.011 1.00 58.50 149 LEU A O 1
ATOM 1176 N N . GLY A 1 150 ? 9.288 -16.541 -11.861 1.00 57.06 150 GLY A N 1
ATOM 1177 C CA . GLY A 1 150 ? 8.122 -15.878 -12.457 1.00 57.06 150 GLY A CA 1
ATOM 1178 C C . GLY A 1 150 ? 8.464 -14.594 -13.207 1.00 57.06 150 GLY A C 1
ATOM 1179 O O . GLY A 1 150 ? 7.580 -13.787 -13.461 1.00 57.06 150 GLY A O 1
ATOM 1180 N N . THR A 1 151 ? 9.733 -14.427 -13.579 1.00 64.06 151 THR A N 1
ATOM 1181 C CA . THR A 1 151 ? 10.254 -13.264 -14.292 1.00 64.06 151 THR A CA 1
ATOM 1182 C C . THR A 1 151 ? 9.426 -12.995 -15.547 1.00 64.06 151 THR A C 1
ATOM 1184 O O . THR A 1 151 ? 9.354 -13.846 -16.438 1.00 64.06 151 THR A O 1
ATOM 1187 N N . GLU A 1 152 ? 8.795 -11.818 -15.626 1.00 75.31 152 GLU A N 1
ATOM 1188 C CA . GLU A 1 152 ? 8.094 -11.425 -16.847 1.00 75.31 152 GLU A CA 1
ATOM 1189 C C . GLU A 1 152 ? 9.057 -11.510 -18.047 1.00 75.31 152 GLU A C 1
ATOM 1191 O O . GLU A 1 152 ? 10.244 -11.184 -17.903 1.00 75.31 152 GLU A O 1
ATOM 1196 N N . PRO A 1 153 ? 8.580 -11.919 -19.239 1.00 78.75 153 PRO A N 1
ATOM 1197 C CA . PRO A 1 153 ? 9.433 -12.109 -20.413 1.00 78.75 153 PRO A CA 1
ATOM 1198 C C . PRO A 1 153 ? 10.312 -10.892 -20.743 1.00 78.75 153 PRO A C 1
ATOM 1200 O O . PRO A 1 153 ? 11.447 -11.057 -21.183 1.00 78.75 153 PRO A O 1
ATOM 1203 N N . GLU A 1 154 ? 9.813 -9.680 -20.472 1.00 81.56 154 GLU A N 1
ATOM 1204 C CA . GLU A 1 154 ? 10.536 -8.418 -20.671 1.00 81.56 154 GLU A CA 1
ATOM 1205 C C . GLU A 1 154 ? 11.823 -8.345 -19.832 1.00 81.56 154 GLU A C 1
ATOM 1207 O O . GLU A 1 154 ? 12.884 -7.970 -20.338 1.00 81.56 154 GLU A O 1
ATOM 1212 N N . PHE A 1 155 ? 11.776 -8.759 -18.563 1.00 82.81 155 PHE A N 1
ATOM 1213 C CA . PHE A 1 155 ? 12.961 -8.761 -17.709 1.00 82.81 155 PHE A CA 1
ATOM 1214 C C . PHE A 1 155 ? 13.980 -9.796 -18.176 1.00 82.81 155 PHE A C 1
ATOM 1216 O O . PHE A 1 155 ? 15.169 -9.501 -18.164 1.00 82.81 155 PHE A O 1
ATOM 1223 N N . ALA A 1 156 ? 13.543 -10.971 -18.637 1.00 82.56 156 ALA A N 1
ATOM 1224 C CA . ALA A 1 156 ? 14.456 -11.992 -19.148 1.00 82.56 156 ALA A CA 1
ATOM 1225 C C . ALA A 1 156 ? 15.284 -11.474 -20.340 1.00 82.56 156 ALA A C 1
ATOM 1227 O O . ALA A 1 156 ? 16.506 -11.621 -20.334 1.00 82.56 156 ALA A O 1
ATOM 1228 N N . SER A 1 157 ? 14.652 -10.782 -21.298 1.00 85.75 157 SER A N 1
ATOM 1229 C CA . SER A 1 157 ? 15.365 -10.171 -22.430 1.00 85.75 157 SER A CA 1
ATOM 1230 C C . SER A 1 157 ? 16.317 -9.048 -22.011 1.00 85.75 157 SER A C 1
ATOM 1232 O O . SER A 1 157 ? 17.432 -8.958 -22.522 1.00 85.75 157 SER A O 1
ATOM 1234 N N . LEU A 1 158 ? 15.923 -8.209 -21.045 1.00 89.25 158 LEU A N 1
ATOM 1235 C CA . LEU A 1 158 ? 16.789 -7.131 -20.550 1.00 89.25 158 LEU A CA 1
ATOM 1236 C C . LEU A 1 158 ? 17.983 -7.665 -19.771 1.00 89.25 158 LEU A C 1
ATOM 1238 O O . LEU A 1 158 ? 19.066 -7.086 -19.828 1.00 89.25 158 LEU A O 1
ATOM 1242 N N . LEU A 1 159 ? 17.794 -8.765 -19.048 1.00 87.00 159 LEU A N 1
ATOM 1243 C CA . LEU A 1 159 ? 18.874 -9.453 -18.366 1.00 87.00 159 LEU A CA 1
ATOM 1244 C C . LEU A 1 159 ? 19.863 -10.020 -19.401 1.00 87.00 159 LEU A C 1
ATOM 1246 O O . LEU A 1 159 ? 21.058 -9.725 -19.347 1.00 87.00 159 LEU A O 1
ATOM 1250 N N . GLU A 1 160 ? 19.384 -10.769 -20.392 1.00 87.56 160 GLU A N 1
ATOM 1251 C CA . GLU A 1 160 ? 20.254 -11.294 -21.450 1.00 87.56 160 GLU A CA 1
ATOM 1252 C C . GLU A 1 160 ? 21.076 -10.177 -22.110 1.00 87.56 160 GLU A C 1
ATOM 1254 O O . GLU A 1 160 ? 22.300 -10.286 -22.214 1.00 87.56 160 GLU A O 1
ATOM 1259 N N . LEU A 1 161 ? 20.438 -9.051 -22.428 1.00 91.31 161 LEU A N 1
ATOM 1260 C CA . LEU A 1 161 ? 21.103 -7.879 -22.982 1.00 91.31 161 LEU A CA 1
ATOM 1261 C C . LEU A 1 161 ? 22.144 -7.272 -22.025 1.00 91.31 161 LEU A C 1
ATOM 1263 O O . LEU A 1 161 ? 23.302 -7.076 -22.389 1.00 91.31 161 LEU A O 1
ATOM 1267 N N . ALA A 1 162 ? 21.765 -7.020 -20.772 1.00 91.50 162 ALA A N 1
ATOM 1268 C CA . ALA A 1 162 ? 22.643 -6.422 -19.770 1.00 91.50 162 ALA A CA 1
ATOM 1269 C C . ALA A 1 162 ? 23.869 -7.298 -19.452 1.00 91.50 162 ALA A C 1
ATOM 1271 O O . ALA A 1 162 ? 24.943 -6.776 -19.134 1.00 91.50 162 ALA A O 1
ATOM 1272 N N . SER A 1 163 ? 23.738 -8.623 -19.584 1.00 89.31 163 SER A N 1
ATOM 1273 C CA . SER A 1 163 ? 24.842 -9.569 -19.401 1.00 89.31 163 SER A CA 1
ATOM 1274 C C . SER A 1 163 ? 25.976 -9.376 -20.418 1.00 89.31 163 SER A C 1
ATOM 1276 O O . SER A 1 163 ? 27.134 -9.631 -20.090 1.00 89.31 163 SER A O 1
ATOM 1278 N N . GLN A 1 164 ? 25.684 -8.831 -21.606 1.00 91.69 164 GLN A N 1
ATOM 1279 C CA . GLN A 1 164 ? 26.675 -8.597 -22.665 1.00 91.69 164 GLN A CA 1
ATOM 1280 C C . GLN A 1 164 ? 27.701 -7.516 -22.294 1.00 91.69 164 GLN A C 1
ATOM 1282 O O . GLN A 1 164 ? 28.833 -7.540 -22.771 1.00 91.69 164 GLN A O 1
ATOM 1287 N N . ILE A 1 165 ? 27.322 -6.575 -21.422 1.00 93.12 165 ILE A N 1
ATOM 1288 C CA . ILE A 1 165 ? 28.174 -5.458 -20.973 1.00 93.12 165 ILE A CA 1
ATOM 1289 C C . ILE A 1 165 ? 28.581 -5.566 -19.495 1.00 93.12 165 ILE A C 1
ATOM 1291 O O . ILE A 1 165 ? 29.201 -4.641 -18.949 1.00 93.12 165 ILE A O 1
ATOM 1295 N N . ALA A 1 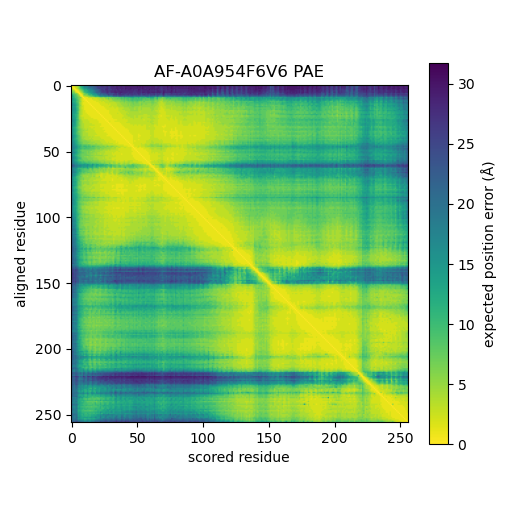166 ? 28.214 -6.677 -18.850 1.00 92.19 166 ALA A N 1
ATOM 1296 C CA . ALA A 1 166 ? 28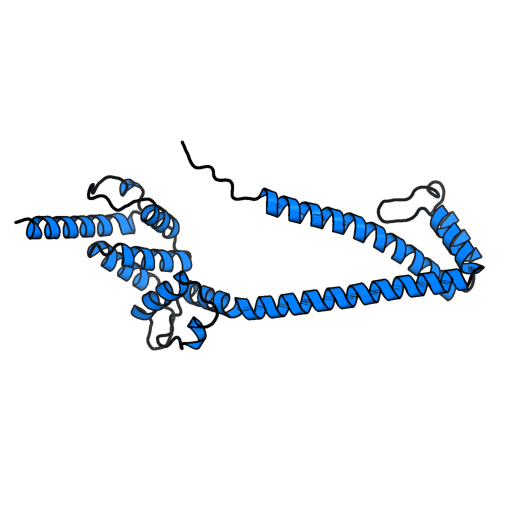.490 -6.973 -17.453 1.00 92.19 166 ALA A CA 1
ATOM 1297 C C . ALA A 1 166 ? 29.993 -6.963 -17.152 1.00 92.19 166 ALA A C 1
ATOM 1299 O O . ALA A 1 166 ? 30.812 -7.458 -17.929 1.00 92.19 166 AL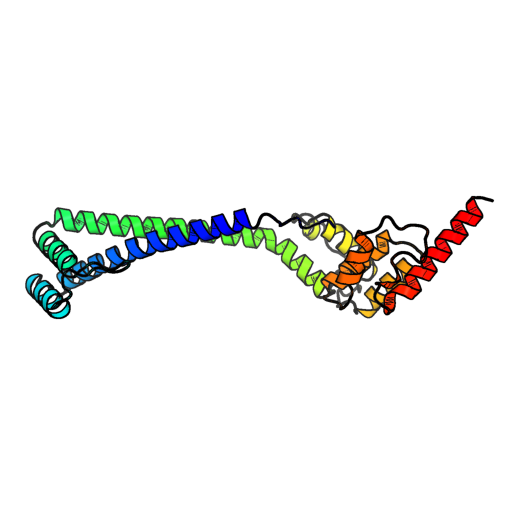A A O 1
ATOM 1300 N N . ASN A 1 167 ? 30.368 -6.441 -15.983 1.00 89.56 167 ASN A N 1
ATOM 1301 C CA . ASN A 1 167 ? 31.733 -6.611 -15.503 1.00 89.56 167 ASN A CA 1
ATO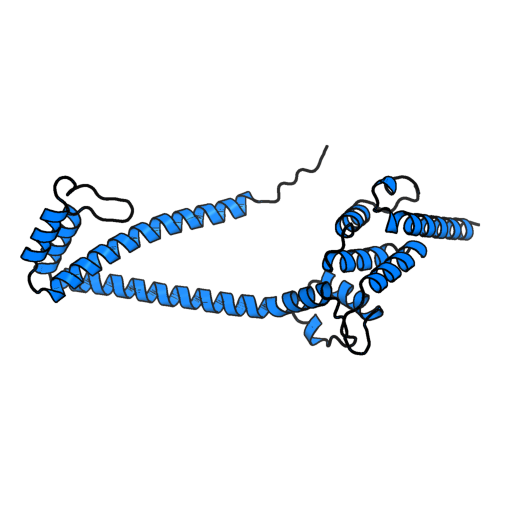M 1302 C C . ASN A 1 167 ? 31.909 -8.038 -14.945 1.00 89.56 167 ASN A C 1
ATOM 1304 O O . ASN A 1 167 ? 31.033 -8.510 -14.214 1.00 89.56 167 ASN A O 1
ATOM 1308 N N . PRO A 1 168 ? 33.039 -8.722 -15.210 1.00 87.44 168 PRO A N 1
ATOM 1309 C CA . PRO A 1 168 ? 33.283 -10.076 -14.701 1.00 87.44 168 PRO A CA 1
ATOM 1310 C C . PRO A 1 168 ? 33.242 -10.192 -13.171 1.00 87.44 168 PRO A C 1
ATOM 1312 O O . PRO A 1 168 ? 32.918 -11.248 -12.636 1.00 87.44 168 PRO A O 1
ATOM 1315 N N . ASP A 1 169 ? 33.565 -9.107 -12.467 1.00 87.81 169 ASP A N 1
ATOM 1316 C CA . ASP A 1 169 ? 33.548 -9.009 -11.005 1.00 87.81 169 ASP A CA 1
ATOM 1317 C C . ASP A 1 169 ? 32.160 -8.657 -10.429 1.00 87.81 169 ASP A C 1
ATOM 1319 O O . ASP A 1 169 ? 32.006 -8.543 -9.213 1.00 87.81 169 ASP A O 1
ATOM 1323 N N . GLY A 1 170 ? 31.148 -8.475 -11.286 1.00 86.69 170 GLY A N 1
ATOM 1324 C CA . GLY A 1 170 ? 29.798 -8.055 -10.902 1.00 86.69 170 GLY A CA 1
ATOM 1325 C C . GLY A 1 170 ? 29.703 -6.598 -10.441 1.00 86.69 170 GLY A C 1
ATOM 1326 O O . GLY A 1 170 ? 28.669 -6.192 -9.902 1.00 86.69 170 GLY A O 1
ATOM 1327 N N . SER A 1 171 ? 30.760 -5.802 -10.625 1.00 91.00 171 SER A N 1
ATOM 1328 C CA . SER A 1 171 ? 30.739 -4.379 -10.300 1.00 91.00 171 SER A CA 1
ATOM 1329 C C . SER A 1 171 ? 29.757 -3.614 -11.189 1.00 91.00 171 SER A C 1
ATOM 1331 O O . SER A 1 171 ? 29.426 -4.022 -12.306 1.00 91.00 171 SER A O 1
ATOM 1333 N N . ARG A 1 172 ? 29.289 -2.469 -10.682 1.00 93.56 172 ARG A N 1
ATOM 1334 C CA . ARG A 1 172 ? 28.338 -1.596 -11.374 1.00 93.56 172 ARG A CA 1
ATOM 1335 C C . ARG A 1 172 ? 28.856 -1.203 -12.758 1.00 93.56 172 ARG A C 1
ATOM 1337 O O . ARG A 1 172 ? 29.952 -0.661 -12.887 1.00 93.56 172 ARG A O 1
ATOM 1344 N N . VAL A 1 173 ? 28.030 -1.399 -13.778 1.00 94.50 173 VAL A N 1
ATOM 1345 C CA . VAL A 1 173 ? 28.315 -0.939 -15.133 1.00 94.50 173 VAL A CA 1
ATOM 1346 C C . VAL A 1 173 ? 28.074 0.576 -15.215 1.00 94.50 173 VAL A C 1
ATOM 1348 O O . VAL A 1 173 ? 26.995 1.048 -14.830 1.00 94.50 173 VAL A O 1
ATOM 1351 N N . PRO A 1 174 ? 29.053 1.373 -15.680 1.00 95.69 174 PRO A N 1
ATOM 1352 C CA . PRO A 1 174 ? 28.873 2.811 -15.884 1.00 95.69 174 PRO A CA 1
ATOM 1353 C C . PRO A 1 174 ? 27.751 3.089 -16.896 1.00 95.69 174 PRO A C 1
ATOM 1355 O O . PRO A 1 174 ? 27.450 2.248 -17.744 1.00 95.69 174 PRO A O 1
ATOM 1358 N N . LEU A 1 175 ? 27.087 4.237 -16.771 1.00 94.38 175 LEU A N 1
ATOM 1359 C CA . LEU A 1 175 ? 25.965 4.602 -17.648 1.00 94.38 175 LEU A CA 1
ATOM 1360 C C . LEU A 1 175 ? 26.434 4.787 -19.089 1.00 94.38 175 LEU A C 1
ATOM 1362 O O . LEU A 1 175 ? 25.812 4.277 -20.011 1.00 94.38 175 LEU A O 1
ATOM 1366 N N . GLU A 1 176 ? 27.614 5.371 -19.236 1.00 95.38 176 GLU A N 1
ATOM 1367 C CA . GLU A 1 176 ? 28.315 5.651 -20.482 1.00 95.38 176 GLU A CA 1
ATOM 1368 C C . GLU A 1 176 ? 28.525 4.384 -21.327 1.00 95.38 176 GLU A C 1
ATOM 1370 O O . GLU A 1 176 ? 28.529 4.438 -22.552 1.00 95.38 176 GLU A O 1
ATOM 1375 N N . ARG A 1 177 ? 28.670 3.212 -20.690 1.00 95.69 177 ARG A N 1
ATOM 1376 C CA . ARG A 1 177 ? 28.793 1.939 -21.417 1.00 95.69 177 ARG A CA 1
ATOM 1377 C C . ARG A 1 177 ? 27.458 1.480 -22.000 1.00 95.69 177 ARG A C 1
ATOM 1379 O O . ARG A 1 177 ? 27.440 0.945 -23.101 1.00 95.69 177 ARG A O 1
ATOM 1386 N N . VAL A 1 178 ? 26.361 1.677 -21.267 1.00 95.62 178 VAL A N 1
ATOM 1387 C CA . VAL A 1 178 ? 25.010 1.373 -21.765 1.00 95.62 178 VAL A CA 1
ATOM 1388 C C . VAL A 1 178 ? 24.653 2.332 -22.902 1.00 95.62 178 VAL A C 1
ATOM 1390 O O . VAL A 1 178 ? 24.140 1.913 -23.931 1.00 95.62 178 VAL A O 1
ATOM 1393 N N . GLU A 1 179 ? 24.990 3.608 -22.728 1.00 95.12 179 GLU A N 1
ATOM 1394 C CA . GLU A 1 179 ? 24.855 4.652 -23.741 1.00 95.12 179 GLU A CA 1
ATOM 1395 C C . GLU A 1 179 ? 25.636 4.316 -25.012 1.00 95.12 179 GLU A C 1
ATOM 1397 O O . GLU A 1 179 ? 25.054 4.318 -26.090 1.00 95.12 179 GLU A O 1
ATOM 1402 N N . SER A 1 180 ? 26.913 3.943 -24.897 1.00 96.06 180 SER A N 1
ATOM 1403 C CA . SER A 1 180 ? 27.725 3.509 -26.041 1.00 96.06 180 SER A CA 1
ATOM 1404 C C . SER A 1 180 ? 27.099 2.315 -26.766 1.00 96.06 180 SER A C 1
ATOM 1406 O O . SER A 1 180 ? 27.029 2.321 -27.989 1.00 96.06 180 SER A O 1
ATOM 1408 N N . ALA A 1 181 ? 26.587 1.322 -26.031 1.00 96.31 181 ALA A N 1
ATOM 1409 C CA . ALA A 1 181 ? 25.937 0.159 -26.635 1.00 96.31 181 ALA A CA 1
ATOM 1410 C C . ALA A 1 181 ? 24.645 0.530 -27.390 1.00 96.31 181 ALA A C 1
ATOM 1412 O O . ALA A 1 181 ? 24.376 -0.016 -28.461 1.00 96.31 181 ALA A O 1
ATOM 1413 N N . LEU A 1 182 ? 23.876 1.502 -26.879 1.00 95.56 182 LEU A N 1
ATOM 1414 C CA . LEU A 1 182 ? 22.739 2.077 -27.600 1.00 95.56 182 LEU A CA 1
ATOM 1415 C C . LEU A 1 182 ? 23.188 2.788 -28.889 1.00 95.56 182 LEU A C 1
ATOM 1417 O O . LEU A 1 182 ? 22.558 2.598 -29.927 1.00 95.56 182 LEU A O 1
ATOM 1421 N N . GLN A 1 183 ? 24.260 3.589 -28.844 1.00 95.31 183 GLN A N 1
ATOM 1422 C CA . GLN A 1 183 ? 24.793 4.278 -30.036 1.00 95.31 183 GLN A CA 1
ATOM 1423 C C . GLN A 1 183 ? 25.219 3.279 -31.099 1.00 95.31 183 GLN A C 1
ATOM 1425 O O . GLN A 1 183 ? 24.870 3.452 -32.265 1.00 95.31 183 GLN A O 1
ATOM 1430 N N . ASP A 1 184 ? 25.928 2.228 -30.693 1.00 95.56 184 ASP A N 1
ATOM 1431 C CA . ASP A 1 184 ? 26.397 1.183 -31.594 1.00 95.56 184 ASP A CA 1
ATOM 1432 C C . ASP A 1 184 ? 25.214 0.475 -32.270 1.00 95.56 184 ASP A C 1
ATOM 1434 O O . ASP A 1 184 ? 25.210 0.329 -33.493 1.00 95.56 184 ASP A O 1
ATOM 1438 N N . ALA A 1 185 ? 24.176 0.110 -31.506 1.00 94.44 185 ALA A N 1
ATOM 1439 C CA . ALA A 1 185 ? 22.965 -0.514 -32.044 1.00 94.44 185 ALA A CA 1
ATOM 1440 C C . ALA A 1 185 ? 22.218 0.410 -33.024 1.00 94.44 185 ALA A C 1
ATOM 1442 O O . ALA A 1 185 ? 21.869 -0.007 -34.130 1.00 94.44 185 ALA A O 1
ATOM 1443 N N . LEU A 1 186 ? 22.034 1.686 -32.659 1.00 92.62 186 LEU A N 1
ATOM 1444 C CA . LEU A 1 186 ? 21.401 2.684 -33.525 1.00 92.62 186 LEU A CA 1
ATOM 1445 C C . LEU A 1 186 ? 22.188 2.889 -34.822 1.00 92.62 186 LEU A C 1
ATOM 1447 O O . LEU A 1 186 ? 21.587 2.900 -35.888 1.00 92.62 186 LEU A O 1
ATOM 1451 N N . THR A 1 187 ? 23.516 2.989 -34.743 1.00 92.31 187 THR A N 1
ATOM 1452 C CA . THR A 1 187 ? 24.403 3.201 -35.902 1.00 92.31 187 THR A CA 1
ATOM 1453 C C . THR A 1 187 ? 24.413 1.996 -36.843 1.00 92.31 187 THR A C 1
ATOM 1455 O O . THR A 1 187 ? 24.532 2.145 -38.057 1.00 92.31 187 THR A O 1
ATOM 1458 N N . GLN A 1 188 ? 24.254 0.787 -36.302 1.00 92.19 188 GLN A N 1
ATOM 1459 C CA . GLN A 1 188 ? 24.130 -0.442 -37.089 1.00 92.19 188 GLN A CA 1
ATOM 1460 C C . GLN A 1 188 ? 22.731 -0.621 -37.700 1.00 92.19 188 GLN A C 1
ATOM 1462 O O . GLN A 1 188 ? 22.544 -1.482 -38.558 1.00 92.19 188 GLN A O 1
ATOM 1467 N N . GLY A 1 189 ? 21.754 0.193 -37.286 1.00 88.19 189 GLY A N 1
ATOM 1468 C CA . GLY A 1 189 ? 20.357 0.055 -37.691 1.00 88.19 189 GLY A CA 1
ATOM 1469 C C . GLY A 1 189 ? 19.632 -1.116 -37.017 1.00 88.19 189 GLY A C 1
ATOM 1470 O O . GLY A 1 189 ? 18.567 -1.517 -37.488 1.00 88.19 189 GLY A O 1
ATOM 1471 N N . ASP A 1 190 ? 20.178 -1.669 -35.930 1.00 91.56 190 ASP A N 1
ATOM 1472 C CA . ASP A 1 190 ? 19.526 -2.714 -35.136 1.00 91.56 190 ASP A CA 1
ATOM 1473 C C . ASP A 1 190 ? 18.583 -2.073 -34.106 1.00 91.56 190 ASP A C 1
ATOM 1475 O O . ASP A 1 190 ? 18.920 -1.854 -32.938 1.00 91.56 190 ASP A O 1
ATOM 1479 N N . PHE A 1 191 ? 17.391 -1.696 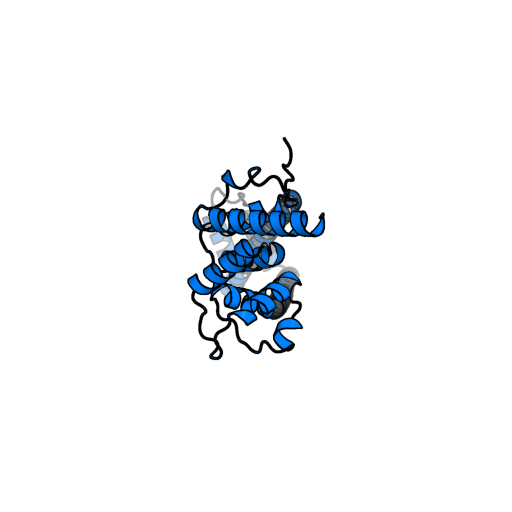-34.574 1.00 88.31 191 PHE A N 1
ATOM 1480 C CA . PHE A 1 191 ? 16.409 -0.995 -33.747 1.00 88.31 191 PHE A CA 1
ATOM 1481 C C . PHE A 1 191 ? 15.806 -1.874 -32.653 1.00 88.31 191 PHE A C 1
ATOM 1483 O O . PHE A 1 191 ? 15.470 -1.347 -31.595 1.00 88.31 191 PHE A O 1
ATOM 1490 N N . ASP A 1 192 ? 15.704 -3.186 -32.867 1.00 89.44 192 ASP A N 1
ATOM 1491 C CA . ASP A 1 192 ? 15.201 -4.113 -31.850 1.00 89.44 192 ASP A CA 1
ATOM 1492 C C . ASP A 1 192 ? 16.177 -4.175 -30.666 1.00 89.44 192 ASP A C 1
ATOM 1494 O O . ASP A 1 192 ? 15.774 -4.035 -29.506 1.00 89.44 192 ASP A O 1
ATOM 1498 N N . LEU A 1 193 ? 17.480 -4.271 -30.953 1.00 92.56 193 LEU A N 1
ATOM 1499 C CA . LEU A 1 193 ? 18.526 -4.199 -29.935 1.00 92.56 193 LEU A CA 1
ATOM 1500 C C . LEU A 1 193 ? 18.578 -2.817 -29.262 1.00 92.56 193 LEU A C 1
ATOM 1502 O O . LEU A 1 193 ? 18.717 -2.718 -28.039 1.00 92.56 193 LEU A O 1
ATOM 1506 N N . ALA A 1 194 ? 18.418 -1.742 -30.039 1.00 93.00 194 ALA A N 1
ATOM 1507 C CA . ALA A 1 194 ? 18.382 -0.380 -29.514 1.00 93.00 194 ALA A CA 1
ATOM 1508 C C . ALA A 1 194 ? 17.196 -0.145 -28.556 1.00 93.00 194 ALA A C 1
ATOM 1510 O O . ALA A 1 194 ? 17.373 0.531 -27.541 1.00 93.00 194 ALA A O 1
ATOM 1511 N N . VAL A 1 195 ? 16.017 -0.736 -28.808 1.00 93.31 195 VAL A N 1
ATOM 1512 C CA . VAL A 1 195 ? 14.874 -0.677 -27.872 1.00 93.31 195 VAL A CA 1
ATOM 1513 C C . VAL A 1 195 ? 15.252 -1.301 -26.532 1.00 93.31 195 VAL A C 1
ATOM 1515 O O . VAL A 1 195 ? 14.985 -0.704 -25.487 1.00 93.31 195 VAL A O 1
ATOM 1518 N N . GLY A 1 196 ? 15.922 -2.455 -26.545 1.00 93.56 196 GLY A N 1
ATOM 1519 C CA . GLY A 1 196 ? 16.390 -3.105 -25.321 1.00 93.56 196 GLY A CA 1
ATOM 1520 C C . GLY A 1 196 ? 17.376 -2.236 -24.529 1.00 93.56 196 GLY A C 1
ATOM 1521 O O . GLY A 1 196 ? 17.257 -2.105 -23.307 1.00 93.56 196 GLY A O 1
ATOM 1522 N N . TRP A 1 197 ? 18.321 -1.573 -25.206 1.00 95.81 197 TRP A N 1
ATOM 1523 C CA . TRP A 1 197 ? 19.265 -0.668 -24.537 1.00 95.81 197 TRP A CA 1
ATOM 1524 C C . TRP A 1 197 ? 18.585 0.585 -23.984 1.00 95.81 197 TRP A C 1
ATOM 1526 O O . TRP A 1 197 ? 18.880 1.002 -22.862 1.00 95.81 197 TRP A O 1
ATOM 1536 N N . ALA A 1 198 ? 17.636 1.154 -24.726 1.00 94.38 198 ALA A N 1
ATOM 1537 C CA . ALA A 1 198 ? 16.834 2.277 -24.260 1.00 94.38 198 ALA A CA 1
ATOM 1538 C C . ALA A 1 198 ? 15.973 1.890 -23.039 1.00 94.38 198 ALA A C 1
ATOM 1540 O O . ALA A 1 198 ? 15.888 2.664 -22.085 1.00 94.38 198 ALA A O 1
ATOM 1541 N N . GLN A 1 199 ? 15.420 0.668 -23.003 1.00 94.31 199 GLN A N 1
ATOM 1542 C CA . GLN A 1 199 ? 14.704 0.110 -21.845 1.00 94.31 199 GLN A CA 1
ATOM 1543 C C . GLN A 1 199 ? 15.629 0.005 -20.634 1.00 94.31 199 GLN A C 1
ATOM 1545 O O . GLN A 1 199 ? 15.247 0.394 -19.530 1.00 94.31 199 GLN A O 1
ATOM 1550 N N . LEU A 1 200 ? 16.868 -0.451 -20.828 1.00 94.44 200 LEU A N 1
ATOM 1551 C CA . LEU A 1 200 ? 17.847 -0.526 -19.749 1.00 94.44 200 LEU A CA 1
ATOM 1552 C C . LEU A 1 200 ? 18.230 0.865 -19.212 1.00 94.44 200 LEU A C 1
ATOM 1554 O O . LEU A 1 200 ? 18.333 1.035 -17.998 1.00 94.44 200 LEU A O 1
ATOM 1558 N N . LEU A 1 201 ? 18.395 1.870 -20.080 1.00 95.06 201 LEU A N 1
ATOM 1559 C CA . LEU A 1 201 ? 18.638 3.262 -19.669 1.00 95.06 201 LEU A CA 1
ATOM 1560 C C . LEU A 1 201 ? 17.446 3.849 -18.900 1.00 95.06 201 LEU A C 1
ATOM 1562 O O . LEU A 1 201 ? 17.647 4.465 -17.854 1.00 95.06 201 LEU A O 1
ATOM 1566 N N . SER A 1 202 ? 16.219 3.596 -19.360 1.00 94.44 202 SER A N 1
ATOM 1567 C CA . SER A 1 202 ? 14.982 3.978 -18.664 1.00 94.44 202 SER A CA 1
ATOM 1568 C C . SER A 1 202 ? 14.920 3.376 -17.258 1.00 94.44 202 SER A C 1
ATOM 1570 O O . SER A 1 202 ? 14.719 4.097 -16.281 1.00 94.44 202 SER A O 1
ATOM 1572 N N . LYS A 1 203 ? 15.230 2.079 -17.102 1.00 92.94 203 LYS A N 1
ATOM 1573 C CA . LYS A 1 203 ? 15.309 1.430 -15.778 1.00 92.94 203 LYS A CA 1
ATOM 1574 C C . LYS A 1 203 ? 16.373 2.028 -14.861 1.00 92.94 203 LYS A C 1
ATOM 1576 O O . LYS A 1 203 ? 16.268 1.874 -13.645 1.00 92.94 203 LYS A O 1
ATOM 1581 N N . ARG A 1 204 ? 17.385 2.695 -15.418 1.00 93.38 204 ARG A N 1
ATOM 1582 C CA . ARG A 1 204 ? 18.427 3.420 -14.676 1.00 93.38 204 ARG A CA 1
ATOM 1583 C C . ARG A 1 204 ? 18.101 4.897 -14.461 1.00 93.38 204 ARG A C 1
ATOM 1585 O O . ARG A 1 204 ? 18.993 5.641 -14.057 1.00 93.38 204 ARG A O 1
ATOM 1592 N N . GLU A 1 205 ? 16.853 5.292 -14.708 1.00 91.38 205 GLU A N 1
ATOM 1593 C CA . GLU A 1 205 ? 16.340 6.651 -14.517 1.00 91.38 205 GLU A CA 1
ATOM 1594 C C . GLU A 1 205 ? 17.130 7.700 -15.316 1.00 91.38 205 GLU A C 1
ATOM 1596 O O . GLU A 1 205 ? 17.318 8.834 -14.872 1.00 91.38 205 GLU A O 1
ATOM 1601 N N . GLN A 1 206 ? 17.626 7.323 -16.500 1.00 92.56 206 GLN A N 1
ATOM 1602 C CA . GLN A 1 206 ? 18.314 8.271 -17.368 1.00 92.56 206 GLN A CA 1
ATOM 1603 C C . GLN A 1 206 ? 17.331 9.296 -17.942 1.00 92.56 206 GLN A C 1
ATOM 1605 O O . GLN A 1 206 ? 16.299 8.900 -18.500 1.00 92.56 206 GLN A O 1
ATOM 1610 N N . PRO A 1 207 ? 17.642 10.606 -17.856 1.00 83.81 207 PRO A N 1
ATOM 1611 C CA . PRO A 1 207 ? 16.874 11.627 -18.543 1.00 83.81 207 PRO A CA 1
ATOM 1612 C C . PRO A 1 207 ? 16.750 11.280 -20.026 1.00 83.81 207 PRO A C 1
ATOM 1614 O O . PRO A 1 207 ? 17.665 10.731 -20.633 1.00 83.81 207 PRO A O 1
ATOM 1617 N N . ASP A 1 208 ? 15.592 11.583 -20.602 1.00 89.81 208 ASP A N 1
ATOM 1618 C CA . ASP A 1 208 ? 15.272 11.365 -22.013 1.00 89.81 208 ASP A CA 1
ATOM 1619 C C . ASP A 1 208 ? 15.134 9.903 -22.485 1.00 89.81 208 ASP A C 1
ATOM 1621 O O . ASP A 1 208 ? 14.608 9.689 -23.579 1.00 89.81 208 ASP A O 1
ATOM 1625 N N . ALA A 1 209 ? 15.505 8.896 -21.686 1.00 90.50 209 ALA 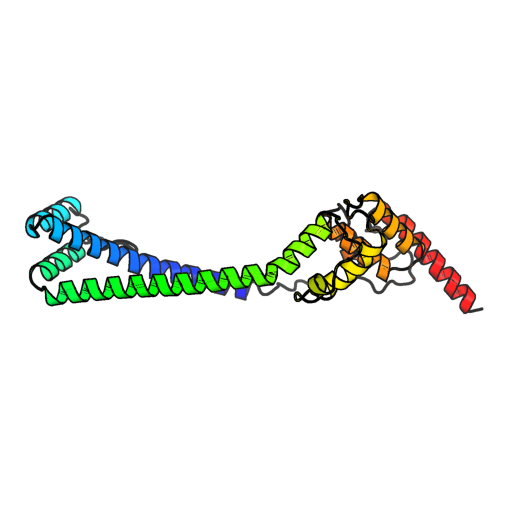A N 1
ATOM 1626 C CA . ALA A 1 209 ? 15.379 7.485 -22.069 1.00 90.50 209 ALA A CA 1
ATOM 1627 C C . ALA A 1 209 ? 13.913 7.041 -22.228 1.00 90.50 209 ALA A C 1
ATOM 1629 O O . ALA A 1 209 ? 13.573 6.375 -23.204 1.00 90.50 209 ALA A O 1
ATOM 1630 N N . ASP A 1 210 ? 13.022 7.470 -21.329 1.00 88.62 210 ASP A N 1
ATOM 1631 C CA . ASP A 1 210 ? 11.582 7.186 -21.436 1.00 88.62 210 ASP A CA 1
ATOM 1632 C C . ASP A 1 210 ? 10.967 7.835 -22.679 1.00 88.62 210 ASP A C 1
ATOM 1634 O O . ASP A 1 210 ? 10.173 7.223 -23.394 1.00 88.62 210 ASP A O 1
ATOM 1638 N N . ARG A 1 211 ? 11.375 9.077 -22.970 1.00 87.44 211 ARG A N 1
ATOM 1639 C CA . ARG A 1 211 ? 10.934 9.798 -24.167 1.00 87.44 211 ARG A CA 1
ATOM 1640 C C . ARG A 1 211 ? 11.423 9.094 -25.426 1.00 87.44 211 ARG A C 1
ATOM 1642 O O . ARG A 1 211 ? 10.651 8.960 -26.369 1.00 87.44 211 ARG A O 1
ATOM 1649 N N . LEU A 1 212 ? 12.681 8.653 -25.440 1.00 88.56 212 LEU A N 1
ATOM 1650 C CA . LEU A 1 212 ? 13.240 7.868 -26.533 1.00 88.56 212 LEU A CA 1
ATOM 1651 C C . LEU A 1 212 ? 12.413 6.595 -26.748 1.00 88.56 212 LEU A C 1
ATOM 1653 O O . LEU A 1 212 ? 11.922 6.386 -27.849 1.00 88.56 212 LEU A O 1
ATOM 1657 N N . LEU A 1 213 ? 12.184 5.800 -25.701 1.00 89.94 213 LEU A N 1
ATOM 1658 C CA . LEU A 1 213 ? 11.406 4.560 -25.782 1.00 89.94 213 LEU A CA 1
ATOM 1659 C C . LEU A 1 213 ? 9.998 4.747 -26.324 1.00 89.94 213 LEU A C 1
ATOM 1661 O O . LEU A 1 213 ? 9.555 3.952 -27.150 1.00 89.94 213 LEU A O 1
ATOM 1665 N N . GLU A 1 214 ? 9.303 5.786 -25.872 1.00 86.75 214 GLU A N 1
ATOM 1666 C CA . GLU A 1 214 ? 7.968 6.097 -26.371 1.00 86.75 214 GLU A CA 1
ATOM 1667 C C . GLU A 1 214 ? 8.006 6.363 -27.882 1.00 86.75 214 GLU A C 1
ATOM 1669 O O . GLU A 1 214 ? 7.221 5.790 -28.636 1.00 86.75 214 GLU A O 1
ATOM 1674 N N . GLN A 1 215 ? 8.990 7.136 -28.353 1.00 84.19 215 GLN A N 1
ATOM 1675 C CA . GLN A 1 215 ? 9.183 7.371 -29.786 1.00 84.19 215 GLN A CA 1
ATOM 1676 C C . GLN A 1 215 ? 9.530 6.084 -30.547 1.00 84.19 215 GLN A C 1
ATOM 1678 O O . GLN A 1 215 ? 9.024 5.874 -31.648 1.00 84.19 215 GLN A O 1
ATOM 1683 N N . MET A 1 216 ? 10.338 5.197 -29.956 1.00 84.69 216 MET A N 1
ATOM 1684 C CA . MET A 1 216 ? 10.684 3.906 -30.559 1.00 84.69 216 MET A CA 1
ATOM 1685 C C . MET A 1 216 ? 9.490 2.938 -30.649 1.00 84.69 216 MET A C 1
ATOM 1687 O O . MET A 1 216 ? 9.463 2.085 -31.533 1.00 84.69 216 MET A O 1
ATOM 1691 N N . ARG A 1 217 ? 8.492 3.058 -29.760 1.00 81.88 217 ARG A N 1
ATOM 1692 C CA . ARG A 1 217 ? 7.293 2.197 -29.725 1.00 81.88 217 ARG A CA 1
ATOM 1693 C C . ARG A 1 217 ? 6.183 2.631 -30.686 1.00 81.88 217 ARG A C 1
ATOM 1695 O O . ARG A 1 217 ? 5.393 1.791 -31.109 1.00 81.88 217 ARG A O 1
ATOM 1702 N N . ILE A 1 218 ? 6.089 3.922 -31.008 1.00 73.94 218 ILE A N 1
ATOM 1703 C CA . ILE A 1 218 ? 4.963 4.495 -31.770 1.00 73.94 218 ILE A CA 1
ATOM 1704 C C . ILE A 1 218 ? 5.003 4.146 -33.273 1.00 73.94 218 ILE A C 1
ATOM 1706 O O . ILE A 1 218 ? 3.959 4.164 -33.928 1.00 73.94 218 ILE A O 1
ATOM 1710 N N . GLY A 1 219 ? 6.161 3.814 -33.848 1.00 59.31 219 GLY A N 1
ATOM 1711 C CA . GLY A 1 219 ? 6.311 3.720 -35.303 1.00 59.31 219 GLY A CA 1
ATOM 1712 C C . GLY A 1 219 ? 6.722 2.341 -35.825 1.00 59.31 219 GLY A C 1
ATOM 1713 O O . GLY A 1 219 ? 7.742 1.817 -35.385 1.00 59.31 219 GLY A O 1
ATOM 1714 N N . PRO A 1 220 ? 6.049 1.774 -36.848 1.00 58.69 220 PRO A N 1
ATOM 1715 C CA . PRO A 1 220 ? 6.727 0.862 -37.761 1.00 58.69 220 PRO A CA 1
ATOM 1716 C C . PRO A 1 220 ? 7.754 1.689 -38.536 1.00 58.69 220 PRO A C 1
ATOM 1718 O O . PRO A 1 220 ? 7.348 2.429 -39.423 1.00 58.69 220 PRO A O 1
ATOM 1721 N N . TRP A 1 221 ? 9.036 1.609 -38.166 1.00 63.03 221 TRP A N 1
ATOM 1722 C CA . TRP A 1 221 ? 10.149 2.413 -38.697 1.00 63.03 221 TRP A CA 1
ATOM 1723 C C . TRP A 1 221 ? 10.076 2.603 -40.222 1.00 63.03 221 TRP A C 1
ATOM 1725 O O . TRP A 1 221 ? 10.513 1.726 -40.980 1.00 63.03 221 TRP A O 1
ATOM 1735 N N . PRO A 1 222 ? 9.499 3.717 -40.712 1.00 49.53 222 PRO A N 1
ATOM 1736 C CA . PRO A 1 222 ? 9.357 3.937 -42.135 1.00 49.53 222 PRO A CA 1
ATOM 1737 C C . PRO A 1 222 ? 10.713 4.375 -42.685 1.00 49.53 222 PRO A C 1
ATOM 1739 O O . PRO A 1 222 ? 11.443 5.127 -42.049 1.00 49.53 222 PRO A O 1
ATOM 1742 N N . LEU A 1 223 ? 11.017 3.985 -43.921 1.00 52.28 223 LEU A N 1
ATOM 1743 C CA . LEU A 1 223 ? 12.161 4.491 -44.697 1.00 52.28 223 LEU A CA 1
ATOM 1744 C C . LEU A 1 223 ? 12.123 6.018 -44.946 1.00 52.28 223 LEU A C 1
ATOM 1746 O O . LEU A 1 223 ? 13.010 6.544 -45.621 1.00 52.28 223 LEU A O 1
ATOM 1750 N N . ASP A 1 224 ? 11.103 6.727 -44.455 1.00 60.34 224 ASP A N 1
ATOM 1751 C CA . ASP A 1 224 ? 11.069 8.184 -44.477 1.00 60.34 224 ASP A CA 1
ATOM 1752 C C . ASP A 1 224 ? 11.936 8.728 -43.335 1.00 60.34 224 ASP A C 1
ATOM 1754 O O . ASP A 1 224 ? 11.467 8.983 -42.227 1.00 60.34 224 ASP A O 1
ATOM 1758 N N . LEU A 1 225 ? 13.229 8.872 -43.642 1.00 57.25 225 LEU A N 1
ATOM 1759 C CA . LEU A 1 225 ? 14.323 9.291 -42.756 1.00 57.25 225 LEU A CA 1
ATOM 1760 C C . LEU A 1 225 ? 14.045 10.565 -41.942 1.00 57.25 225 LEU A C 1
ATOM 1762 O O . LEU A 1 225 ? 14.743 10.819 -40.966 1.00 57.25 225 LEU A O 1
ATOM 1766 N N . ASN A 1 226 ? 13.058 11.376 -42.331 1.00 58.59 226 ASN A N 1
ATOM 1767 C CA . ASN A 1 226 ? 12.766 12.651 -41.681 1.00 58.59 226 ASN A CA 1
ATOM 1768 C C . ASN A 1 226 ? 11.475 12.650 -40.851 1.00 58.59 226 ASN A C 1
ATOM 1770 O O . ASN A 1 226 ? 11.307 13.522 -39.998 1.00 58.59 226 ASN A O 1
ATOM 1774 N N . ALA A 1 227 ? 10.569 11.690 -41.047 1.00 60.69 227 ALA A N 1
ATOM 1775 C CA . ALA A 1 227 ? 9.294 11.677 -40.340 1.00 60.69 227 ALA A CA 1
ATOM 1776 C C . ALA A 1 227 ? 9.461 11.101 -38.919 1.00 60.69 227 ALA A C 1
ATOM 1778 O O . ALA A 1 227 ? 9.531 9.890 -38.732 1.00 60.69 227 ALA A O 1
ATOM 1779 N N . GLY A 1 228 ? 9.514 11.975 -37.906 1.00 68.38 228 GLY A N 1
ATOM 1780 C CA . GLY A 1 228 ? 9.433 11.597 -36.483 1.00 68.38 228 GLY A CA 1
ATOM 1781 C C . GLY A 1 228 ? 10.741 11.658 -35.683 1.00 68.38 228 GLY A C 1
ATOM 1782 O O . GLY A 1 228 ? 10.698 11.627 -34.457 1.00 68.38 228 GLY A O 1
ATOM 1783 N N . LEU A 1 229 ? 11.900 11.832 -36.331 1.00 76.12 229 LEU A N 1
ATOM 1784 C CA . LEU A 1 229 ? 13.187 12.001 -35.629 1.00 76.12 229 LEU A CA 1
ATOM 1785 C C . LEU A 1 229 ? 13.400 13.413 -35.060 1.00 76.12 229 LEU A C 1
ATOM 1787 O O . LEU A 1 229 ? 14.337 13.640 -34.297 1.00 76.12 229 LEU A O 1
ATOM 1791 N N . GLU A 1 230 ? 12.558 14.382 -35.422 1.00 80.38 230 GLU A N 1
ATOM 1792 C CA . GLU A 1 230 ? 12.659 15.759 -34.920 1.00 80.38 230 GLU A CA 1
ATOM 1793 C C . GLU A 1 230 ? 12.420 15.857 -33.410 1.00 80.38 230 GLU A C 1
ATOM 1795 O O . GLU A 1 230 ? 13.044 16.685 -32.747 1.00 80.38 230 GLU A O 1
ATOM 1800 N N . ASP A 1 231 ? 11.594 14.959 -32.870 1.00 80.81 231 ASP A N 1
ATOM 1801 C CA . ASP A 1 231 ? 11.223 14.915 -31.456 1.00 80.81 231 ASP A CA 1
ATOM 1802 C C . ASP A 1 231 ? 12.141 14.031 -30.600 1.00 80.81 231 ASP A C 1
ATOM 1804 O O . ASP A 1 231 ? 11.913 13.898 -29.389 1.00 80.81 231 ASP A O 1
ATOM 1808 N N . TRP A 1 232 ? 13.168 13.432 -31.211 1.00 82.44 232 TRP A N 1
ATOM 1809 C CA . TRP A 1 232 ? 14.131 12.586 -30.515 1.00 82.44 232 TRP A CA 1
ATOM 1810 C C . TRP A 1 232 ? 15.084 13.411 -29.654 1.00 82.44 232 TRP A C 1
ATOM 1812 O O . TRP A 1 232 ? 15.481 14.514 -30.045 1.00 82.44 232 TRP A O 1
ATOM 1822 N N . PRO A 1 233 ? 15.522 12.868 -28.505 1.00 84.88 233 PRO A N 1
ATOM 1823 C CA . PRO A 1 233 ? 16.577 13.495 -27.729 1.00 84.88 233 PRO A CA 1
ATOM 1824 C C . PRO A 1 233 ? 17.838 13.679 -28.582 1.00 84.88 233 PRO A C 1
ATOM 1826 O O . PRO A 1 233 ? 18.279 12.765 -29.286 1.00 84.88 233 PRO A O 1
ATOM 1829 N N . ILE A 1 234 ? 18.425 14.875 -28.496 1.00 85.56 234 ILE A N 1
ATOM 1830 C CA . ILE A 1 234 ? 19.568 15.305 -29.316 1.00 85.56 234 ILE A CA 1
ATOM 1831 C C . ILE A 1 234 ? 20.736 14.299 -29.300 1.00 85.56 234 ILE A C 1
ATOM 1833 O O . ILE A 1 234 ? 21.278 14.056 -30.380 1.00 85.56 234 ILE A O 1
ATOM 1837 N N . PRO A 1 235 ? 21.112 13.672 -28.161 1.00 84.50 235 PRO A N 1
ATOM 1838 C CA . PRO A 1 235 ? 22.239 12.740 -28.131 1.00 84.50 235 PRO A CA 1
ATOM 1839 C C . PRO A 1 235 ? 22.078 11.528 -29.056 1.00 84.50 235 PRO A C 1
ATOM 1841 O O . PRO A 1 235 ? 23.074 11.027 -29.558 1.00 84.50 235 PRO A O 1
ATOM 1844 N N . TRP A 1 236 ? 20.848 11.068 -29.317 1.00 86.62 236 TRP A N 1
ATOM 1845 C CA . TRP A 1 236 ? 20.592 9.800 -30.021 1.00 86.62 236 TRP A CA 1
ATOM 1846 C C . TRP A 1 236 ? 20.174 9.979 -31.480 1.00 86.62 236 TRP A C 1
ATOM 1848 O O . TRP A 1 236 ? 20.341 9.072 -32.294 1.00 86.62 236 TRP A O 1
ATOM 1858 N N . ARG A 1 237 ? 19.656 11.163 -31.828 1.00 87.25 237 ARG A N 1
ATOM 1859 C CA . ARG A 1 237 ? 19.128 11.464 -33.166 1.00 87.25 237 ARG A CA 1
ATOM 1860 C C . ARG A 1 237 ? 20.161 11.254 -34.278 1.00 87.25 237 ARG A C 1
ATOM 1862 O O . ARG A 1 237 ? 19.815 10.726 -35.329 1.00 87.25 237 ARG A O 1
ATOM 1869 N N . GLY A 1 238 ? 21.410 11.671 -34.055 1.00 87.31 238 GLY A N 1
ATOM 1870 C CA . GLY A 1 238 ? 22.483 11.546 -35.051 1.00 87.31 238 GLY A CA 1
ATOM 1871 C C . GLY A 1 238 ? 22.795 10.090 -35.399 1.00 87.31 238 GLY A C 1
ATOM 1872 O O . GLY A 1 238 ? 22.809 9.732 -36.572 1.00 87.31 238 GLY A O 1
ATOM 1873 N N . TYR A 1 239 ? 22.946 9.245 -34.378 1.00 88.88 239 TYR A N 1
ATOM 1874 C CA . TYR A 1 239 ? 23.227 7.817 -34.545 1.00 88.88 239 TYR A CA 1
ATOM 1875 C C . TYR A 1 239 ? 22.077 7.075 -35.238 1.00 88.88 239 TYR A C 1
ATOM 1877 O O . TYR A 1 239 ? 22.309 6.229 -36.097 1.00 88.88 239 TYR A O 1
ATOM 1885 N N . ALA A 1 240 ? 20.827 7.430 -34.920 1.00 86.00 240 ALA A N 1
ATOM 1886 C CA . ALA A 1 240 ? 19.657 6.846 -35.575 1.00 86.00 240 ALA A CA 1
ATOM 1887 C C . ALA A 1 240 ? 19.599 7.177 -37.078 1.00 86.00 240 ALA A C 1
ATOM 1889 O O . ALA A 1 240 ? 19.306 6.301 -37.891 1.00 86.00 240 ALA A O 1
ATOM 1890 N N . LEU A 1 241 ? 19.906 8.425 -37.459 1.00 87.94 241 LEU A N 1
ATOM 1891 C CA . LEU A 1 241 ? 19.986 8.829 -38.868 1.00 87.94 241 LEU A CA 1
ATOM 1892 C C . LEU A 1 241 ? 21.053 8.026 -39.619 1.00 87.94 241 LEU A C 1
ATOM 1894 O O . LEU A 1 241 ? 20.779 7.512 -40.703 1.00 87.94 241 LEU A O 1
ATOM 1898 N N . GLU A 1 242 ? 22.235 7.871 -39.020 1.00 89.69 242 GLU A N 1
ATOM 1899 C CA . GLU A 1 242 ? 23.339 7.112 -39.612 1.00 89.69 242 GLU A CA 1
ATOM 1900 C C . GLU A 1 242 ? 22.958 5.644 -39.868 1.00 89.69 242 GLU A C 1
ATOM 1902 O O . GLU A 1 242 ? 23.175 5.128 -40.971 1.00 89.69 242 GLU A O 1
ATOM 1907 N N . GLY A 1 243 ? 22.310 4.989 -38.901 1.00 87.38 243 GLY A N 1
ATOM 1908 C CA . GLY A 1 243 ? 21.849 3.610 -39.067 1.00 87.38 243 GLY A CA 1
ATOM 1909 C C . GLY A 1 243 ? 20.773 3.439 -40.130 1.00 87.38 243 GLY A C 1
ATOM 1910 O O . GLY A 1 243 ? 20.830 2.502 -40.931 1.00 87.38 243 GLY A O 1
ATOM 1911 N N . LEU A 1 244 ? 19.812 4.363 -40.215 1.00 87.12 244 LEU A N 1
ATOM 1912 C CA . LEU A 1 244 ? 18.795 4.303 -41.266 1.00 87.12 244 LEU A CA 1
ATOM 1913 C C . LEU A 1 244 ? 19.400 4.510 -42.665 1.00 87.12 244 LEU A C 1
ATOM 1915 O O . LEU A 1 244 ? 18.994 3.843 -43.623 1.00 87.12 244 LEU A O 1
ATOM 1919 N N . GLU A 1 245 ? 20.389 5.397 -42.802 1.00 88.75 245 GLU A N 1
ATOM 1920 C CA . GLU A 1 245 ? 21.130 5.574 -44.055 1.00 88.75 245 GLU A CA 1
ATOM 1921 C C . GLU A 1 245 ? 21.932 4.322 -44.435 1.00 88.75 245 GLU A C 1
ATOM 1923 O O . GLU A 1 245 ? 22.027 3.979 -45.619 1.00 88.75 245 GLU A O 1
ATOM 1928 N N . ALA A 1 246 ? 22.503 3.614 -43.456 1.00 87.06 246 ALA A N 1
ATOM 1929 C CA . ALA A 1 246 ? 23.185 2.342 -43.681 1.00 87.06 246 ALA A CA 1
ATOM 1930 C C . ALA A 1 246 ? 22.217 1.258 -44.191 1.00 87.06 246 ALA A C 1
ATOM 1932 O O . ALA A 1 246 ? 22.474 0.657 -45.238 1.00 87.06 246 ALA A O 1
ATOM 1933 N N . LEU A 1 247 ? 21.066 1.079 -43.533 1.00 86.50 247 LEU A N 1
ATOM 1934 C CA . LEU A 1 247 ? 20.025 0.132 -43.958 1.00 86.50 247 LEU A CA 1
ATOM 1935 C C . LEU A 1 247 ? 19.492 0.435 -45.360 1.00 86.50 247 LEU A C 1
ATOM 1937 O O . LEU A 1 247 ? 19.234 -0.474 -46.155 1.00 86.50 247 LEU A O 1
ATOM 1941 N N . ARG A 1 248 ? 19.327 1.720 -45.687 1.00 87.94 248 ARG A N 1
ATOM 1942 C CA . ARG A 1 248 ? 18.907 2.142 -47.024 1.00 87.94 248 ARG A CA 1
ATOM 1943 C C . ARG A 1 248 ? 19.922 1.716 -48.083 1.00 87.94 248 ARG A C 1
ATOM 1945 O O . ARG A 1 248 ? 19.523 1.154 -49.102 1.00 87.94 248 ARG A O 1
ATOM 1952 N N . ARG A 1 249 ? 21.214 1.967 -47.846 1.00 88.88 249 ARG A N 1
ATOM 1953 C CA . ARG A 1 249 ? 22.292 1.591 -48.775 1.00 88.88 249 ARG A CA 1
ATOM 1954 C C . ARG A 1 249 ? 22.349 0.082 -49.008 1.00 88.88 249 ARG A C 1
ATOM 1956 O O . ARG A 1 249 ? 22.502 -0.332 -50.153 1.00 88.88 249 ARG A O 1
ATOM 1963 N N . ASP A 1 250 ? 22.187 -0.723 -47.958 1.00 87.75 250 ASP A N 1
ATOM 1964 C CA . ASP A 1 250 ? 22.172 -2.188 -48.069 1.00 87.75 250 ASP A CA 1
ATOM 1965 C C . ASP A 1 250 ? 20.996 -2.688 -48.927 1.00 87.75 250 ASP A C 1
ATOM 1967 O O . ASP A 1 250 ? 21.184 -3.457 -49.870 1.00 87.75 250 ASP A O 1
ATOM 1971 N N . ARG A 1 251 ? 19.786 -2.157 -48.705 1.00 87.00 251 ARG A N 1
ATOM 1972 C CA . ARG A 1 251 ? 18.613 -2.491 -49.534 1.00 87.00 251 ARG A CA 1
ATOM 1973 C C . ARG A 1 251 ? 18.783 -2.080 -50.995 1.00 87.00 251 ARG A C 1
ATOM 1975 O O . ARG A 1 251 ? 18.412 -2.835 -51.891 1.00 87.00 251 ARG A O 1
ATOM 1982 N N . GLU A 1 252 ? 19.338 -0.895 -51.249 1.00 91.44 252 GLU A N 1
ATOM 1983 C CA . GLU A 1 252 ? 19.628 -0.432 -52.612 1.00 91.44 252 GLU A CA 1
ATOM 1984 C C . GLU A 1 252 ? 20.675 -1.314 -53.310 1.00 91.44 252 GLU A C 1
ATOM 1986 O O . GLU A 1 252 ? 20.604 -1.483 -54.527 1.00 91.44 252 GLU A O 1
ATOM 1991 N N . ALA A 1 253 ? 21.624 -1.888 -52.564 1.00 92.19 253 ALA A N 1
ATOM 1992 C CA . ALA A 1 253 ? 22.600 -2.837 -53.090 1.00 92.19 253 ALA A CA 1
ATOM 1993 C C . ALA A 1 253 ? 21.973 -4.207 -53.393 1.00 92.19 253 ALA A C 1
ATOM 1995 O O . ALA A 1 253 ? 22.252 -4.766 -54.446 1.00 92.19 253 ALA A O 1
ATOM 1996 N N . GLN A 1 254 ? 21.096 -4.718 -52.523 1.00 91.25 254 GLN A N 1
ATOM 1997 C CA . GLN A 1 254 ? 20.388 -5.993 -52.727 1.00 91.25 254 GLN A CA 1
ATOM 1998 C C . GLN A 1 254 ? 19.381 -5.956 -53.887 1.00 91.25 254 GLN A C 1
ATOM 2000 O O . GLN A 1 254 ? 19.048 -6.996 -54.450 1.00 91.25 254 GLN A O 1
ATOM 2005 N N . ALA A 1 255 ? 18.874 -4.771 -54.236 1.00 90.56 255 ALA A N 1
ATOM 2006 C CA . ALA A 1 255 ? 17.941 -4.580 -55.344 1.00 90.56 255 ALA A CA 1
ATOM 2007 C C . ALA A 1 255 ? 18.613 -4.504 -56.732 1.00 90.56 255 ALA A C 1
ATOM 2009 O O . ALA A 1 255 ? 17.898 -4.472 -57.738 1.00 90.56 255 ALA A O 1
ATOM 2010 N N . ARG A 1 256 ? 19.949 -4.421 -56.796 1.00 89.19 256 ARG A N 1
ATOM 2011 C CA . ARG A 1 256 ? 20.740 -4.353 -58.036 1.00 89.19 256 ARG A CA 1
ATOM 2012 C C . ARG A 1 256 ? 21.287 -5.720 -58.421 1.00 89.19 256 ARG A C 1
ATOM 2014 O O . ARG A 1 256 ? 21.311 -5.982 -59.643 1.00 89.19 256 ARG A O 1
#